Protein AF-A0A0D6XCC1-F1 (afdb_monomer_lite)

Sequence (191 aa):
MYNVILNHAAGLFRVDRSTRPLRVALVQGPEGKPGPSSQPSLHPVLVEDGVAENQVQEQVRVWLKDRGWVLEQEAQGFSRGPDLVLVKGGRRLVVEVKGLPGKRYVRGPKKGQKKPTKPPLQMRHWFSSALVSLLRRRKDYPGALLALAFPYASTYRDLVKDTGWALDRLEVGVFWVHGDGRVEAPKGWEV

Foldseek 3Di:
DDDDDDDDDDDDDDDDDDDDDDDDDDDDDDDDDDDDDDDPDPDLPLPPFFDFQVLLLVLVVVVVVVVVWAWPDADDDPDDDARTWTDDPNAIEGEHTGEFDDQADCDDPRHPPGDPDDRLVVVVVVLVVSVVVQLVCCVVRPRHQTEYEYEPDPSVVVVCVVCVVVCVVSNYWYWYAYRVSDIDTGPPDPD

Structure (mmCIF, N/CA/C/O backbone):
data_AF-A0A0D6XCC1-F1
#
_entry.id   AF-A0A0D6XCC1-F1
#
loop_
_atom_site.group_PDB
_atom_site.id
_atom_site.type_symbol
_atom_site.label_atom_id
_atom_site.label_alt_id
_atom_site.label_comp_id
_atom_site.label_asym_id
_atom_site.label_entity_id
_atom_site.label_seq_id
_atom_site.pdbx_PDB_ins_code
_atom_site.Cartn_x
_atom_site.Cartn_y
_atom_site.Cartn_z
_atom_site.occupancy
_atom_site.B_iso_or_equiv
_atom_site.auth_seq_id
_atom_site.auth_comp_id
_atom_site.auth_asym_id
_atom_site.auth_atom_id
_atom_site.pdbx_PDB_model_num
ATOM 1 N N . MET A 1 1 ? 3.821 -16.230 43.156 1.00 35.97 1 MET A N 1
ATOM 2 C CA . MET A 1 1 ? 3.465 -17.573 42.656 1.00 35.97 1 MET A CA 1
ATOM 3 C C . MET A 1 1 ? 1.961 -17.619 42.469 1.00 35.97 1 MET A C 1
ATOM 5 O O . MET A 1 1 ? 1.252 -17.673 43.459 1.00 35.97 1 MET A O 1
ATOM 9 N N . TYR A 1 2 ? 1.487 -17.533 41.229 1.00 27.11 2 TYR A N 1
ATOM 10 C CA . TYR A 1 2 ? 0.095 -17.807 40.871 1.00 27.11 2 TYR A CA 1
ATOM 11 C C . TYR A 1 2 ? 0.128 -18.731 39.654 1.00 27.11 2 TYR A C 1
ATOM 13 O O . TYR A 1 2 ? 0.638 -18.352 38.604 1.00 27.11 2 TYR A O 1
ATOM 21 N N . ASN A 1 3 ? -0.344 -19.961 39.849 1.00 26.67 3 ASN A N 1
ATOM 22 C CA . ASN A 1 3 ? -0.622 -20.923 38.790 1.00 26.67 3 ASN A CA 1
ATOM 23 C C . ASN A 1 3 ? -2.039 -20.658 38.277 1.00 26.67 3 ASN A C 1
ATOM 25 O O . ASN A 1 3 ? -2.976 -20.665 39.072 1.00 26.67 3 ASN A O 1
ATOM 29 N N . VAL A 1 4 ? -2.201 -20.504 36.964 1.00 29.77 4 VAL A N 1
ATOM 30 C CA . VAL A 1 4 ? -3.470 -20.780 36.282 1.00 29.77 4 VAL A CA 1
ATOM 31 C C . VAL A 1 4 ? -3.165 -21.680 35.092 1.00 29.77 4 VAL A C 1
ATOM 33 O O . VAL A 1 4 ? -2.249 -21.437 34.310 1.00 29.77 4 VAL A O 1
ATOM 36 N N . ILE A 1 5 ? -3.919 -22.768 35.047 1.00 30.52 5 ILE A N 1
ATOM 37 C CA . ILE A 1 5 ? -3.811 -23.937 34.188 1.00 30.52 5 ILE A CA 1
ATOM 38 C C . ILE A 1 5 ? -4.998 -23.912 33.198 1.00 30.52 5 ILE A C 1
ATOM 40 O O . ILE A 1 5 ? -6.096 -23.534 33.600 1.00 30.52 5 ILE A O 1
ATOM 44 N N . LEU A 1 6 ? -4.764 -24.427 31.974 1.00 27.58 6 LEU A N 1
ATOM 45 C CA . LEU A 1 6 ? -5.723 -24.866 30.926 1.00 27.58 6 LEU A CA 1
ATOM 46 C C . LEU A 1 6 ? -6.458 -23.744 30.146 1.00 27.58 6 LEU A C 1
ATOM 48 O O . LEU A 1 6 ? -6.794 -22.709 30.694 1.00 27.58 6 LEU A O 1
ATOM 52 N N . ASN A 1 7 ? -6.733 -23.838 28.839 1.00 27.86 7 ASN A N 1
ATOM 53 C CA . ASN A 1 7 ? -7.068 -25.000 28.013 1.00 27.86 7 ASN A CA 1
ATOM 54 C C . ASN A 1 7 ? -6.677 -24.779 26.536 1.00 27.86 7 ASN A C 1
ATOM 56 O O . ASN A 1 7 ? -6.981 -23.740 25.951 1.00 27.86 7 ASN A O 1
ATOM 60 N N . HIS A 1 8 ? -6.090 -25.804 25.914 1.00 31.83 8 HIS A N 1
ATOM 61 C CA . HIS A 1 8 ? -6.046 -25.964 24.460 1.00 31.83 8 HIS A CA 1
ATOM 62 C C . HIS A 1 8 ? -7.393 -26.525 23.984 1.00 31.83 8 HIS A C 1
ATOM 64 O O . HIS A 1 8 ? -7.795 -27.598 24.426 1.00 31.83 8 HIS A O 1
ATOM 70 N N . ALA A 1 9 ? -8.054 -25.852 23.042 1.00 33.03 9 ALA A N 1
ATOM 71 C CA . ALA A 1 9 ? -9.171 -26.418 22.291 1.00 33.03 9 ALA A CA 1
ATOM 72 C C . ALA A 1 9 ? -8.849 -26.361 20.794 1.00 33.03 9 ALA A C 1
ATOM 74 O O . ALA A 1 9 ? -8.792 -25.296 20.181 1.00 33.03 9 ALA A O 1
ATOM 75 N N . ALA A 1 10 ? -8.594 -27.539 20.227 1.00 34.34 10 ALA A N 1
ATOM 76 C CA . ALA A 1 10 ? -8.459 -27.768 18.800 1.00 34.34 10 ALA A CA 1
ATOM 77 C C . ALA A 1 10 ? -9.848 -27.722 18.141 1.00 34.34 10 ALA A C 1
ATOM 79 O O . ALA A 1 10 ? -10.698 -28.566 18.415 1.00 34.34 10 ALA A O 1
ATOM 80 N N . GLY A 1 11 ? -10.075 -26.738 17.269 1.00 29.98 11 GLY A N 1
ATOM 81 C CA . GLY A 1 11 ? -11.266 -26.644 16.426 1.00 29.98 11 GLY A CA 1
ATOM 82 C C . GLY A 1 11 ? -10.981 -27.155 15.015 1.00 29.98 11 GLY A C 1
ATOM 83 O O . GLY A 1 11 ? -10.385 -26.449 14.205 1.00 29.98 11 GLY A O 1
ATOM 84 N N . LEU A 1 12 ? -11.407 -28.385 14.726 1.00 32.38 12 LEU A N 1
ATOM 85 C CA . LEU A 1 12 ? -11.514 -28.945 13.376 1.00 32.38 12 LEU A CA 1
ATOM 86 C C . LEU A 1 12 ? -12.663 -28.251 12.627 1.00 32.38 12 LEU A C 1
ATOM 88 O O . LEU A 1 12 ? -13.827 -28.488 12.941 1.00 32.38 12 LEU A O 1
ATOM 92 N N . PHE A 1 13 ? -12.363 -27.444 11.608 1.00 30.33 13 PHE A N 1
ATOM 93 C CA . PHE A 1 13 ? -13.382 -26.929 10.687 1.00 30.33 13 PHE A CA 1
ATOM 94 C C . PHE A 1 13 ? -13.430 -27.781 9.411 1.00 30.33 13 PHE A C 1
ATOM 96 O O . PHE A 1 13 ? -12.507 -27.776 8.597 1.00 30.33 13 PHE A O 1
ATOM 103 N N . ARG A 1 14 ? -14.530 -28.529 9.250 1.00 29.41 14 ARG A N 1
ATOM 104 C CA . ARG A 1 14 ? -14.940 -29.173 7.992 1.00 29.41 14 ARG A CA 1
ATOM 105 C C . ARG A 1 14 ? -15.412 -28.099 7.007 1.00 29.41 14 ARG A C 1
ATOM 107 O O . ARG A 1 14 ? -16.231 -27.261 7.364 1.00 29.41 14 ARG A O 1
ATOM 114 N N . VAL A 1 15 ? -14.930 -28.161 5.766 1.00 35.44 15 VAL A N 1
ATOM 115 C CA . VAL A 1 15 ? -15.397 -27.324 4.650 1.00 35.44 15 VAL A CA 1
ATOM 116 C C . VAL A 1 15 ? -16.379 -28.142 3.816 1.00 35.44 15 VAL A C 1
ATOM 118 O O . VAL A 1 15 ? -15.975 -29.110 3.172 1.00 35.44 15 VAL A O 1
ATOM 121 N N . ASP A 1 16 ? -17.650 -27.750 3.827 1.00 31.61 16 ASP A N 1
ATOM 122 C CA . ASP A 1 16 ? -18.649 -28.202 2.858 1.00 31.61 16 ASP A CA 1
ATOM 123 C C . ASP A 1 16 ? -18.432 -27.448 1.532 1.00 31.61 16 ASP A C 1
ATOM 125 O O . ASP A 1 16 ? -18.306 -26.221 1.508 1.00 31.61 16 ASP A O 1
ATOM 129 N N . ARG A 1 17 ? -18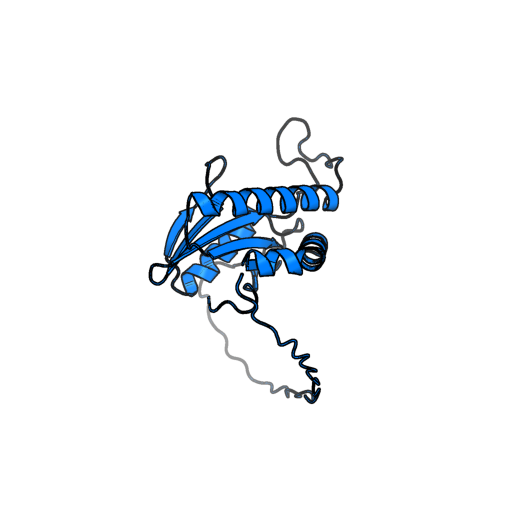.320 -28.189 0.426 1.00 33.75 17 ARG A N 1
ATOM 130 C CA . ARG A 1 17 ? -18.168 -27.656 -0.933 1.00 33.75 17 ARG A CA 1
ATOM 131 C C . ARG A 1 17 ? -19.382 -28.067 -1.752 1.00 33.75 17 ARG A C 1
ATOM 133 O O . ARG A 1 17 ? -19.362 -29.091 -2.429 1.00 33.75 17 ARG A O 1
ATOM 140 N N . SER A 1 18 ? -20.400 -27.218 -1.753 1.00 35.03 18 SER A N 1
ATOM 141 C CA . SER A 1 18 ? -21.530 -27.332 -2.670 1.00 35.03 18 SER A CA 1
ATOM 142 C C . SER A 1 18 ? -21.884 -25.964 -3.244 1.00 35.03 18 SER A C 1
ATOM 144 O O . SER A 1 18 ? -22.641 -25.213 -2.637 1.00 35.03 18 SER A O 1
ATOM 146 N N . THR A 1 19 ? -21.408 -25.669 -4.456 1.00 34.41 19 THR A N 1
ATOM 147 C CA . THR A 1 19 ? -22.082 -24.723 -5.357 1.00 34.41 19 THR A CA 1
ATOM 148 C C . THR A 1 19 ? -21.973 -25.193 -6.809 1.00 34.41 19 THR A C 1
ATOM 150 O O . THR A 1 19 ? -20.895 -25.433 -7.348 1.00 34.41 19 THR A O 1
ATOM 153 N N . ARG A 1 20 ? -23.149 -25.377 -7.417 1.00 34.62 20 ARG A N 1
ATOM 154 C CA . ARG A 1 20 ? -23.391 -25.744 -8.821 1.00 34.62 20 ARG A CA 1
ATOM 155 C C . ARG A 1 20 ? -23.195 -24.516 -9.733 1.00 34.62 20 ARG A C 1
ATOM 157 O O . ARG A 1 20 ? -23.430 -23.401 -9.271 1.00 34.62 20 ARG A O 1
ATOM 164 N N . PRO A 1 21 ? -22.833 -24.680 -11.019 1.00 31.31 21 PRO A N 1
ATOM 165 C CA . PRO A 1 21 ? -22.692 -23.554 -11.943 1.00 31.31 21 PRO A CA 1
ATOM 166 C C . PRO A 1 21 ? -24.052 -23.040 -12.450 1.00 31.31 21 PRO A C 1
ATOM 168 O O . PRO A 1 21 ? -24.910 -23.822 -12.861 1.00 31.31 21 PRO A O 1
ATOM 171 N N . LEU A 1 22 ? -24.223 -21.714 -12.471 1.00 33.84 22 LEU A N 1
ATOM 172 C CA . LEU A 1 22 ? -25.338 -21.023 -13.127 1.00 33.84 22 LEU A CA 1
ATOM 173 C C . LEU A 1 22 ? -25.009 -20.786 -14.612 1.00 33.84 22 LEU A C 1
ATOM 175 O O . LEU A 1 22 ? -23.987 -20.188 -14.942 1.00 33.84 22 LEU A O 1
ATOM 179 N N . ARG A 1 23 ? -25.893 -21.251 -15.505 1.00 30.48 23 ARG A N 1
ATOM 180 C CA . ARG A 1 23 ? -25.933 -20.887 -16.932 1.00 30.48 23 ARG A CA 1
ATOM 181 C C . ARG A 1 23 ? -26.644 -19.541 -17.085 1.00 30.48 23 ARG A C 1
ATOM 183 O O . ARG A 1 23 ? -27.737 -19.382 -16.551 1.00 30.48 23 ARG A O 1
ATOM 190 N N . VAL A 1 24 ? -26.078 -18.624 -17.869 1.00 33.78 24 VAL A N 1
ATOM 191 C CA . VAL A 1 24 ? -26.765 -17.404 -18.324 1.00 33.78 24 VAL A CA 1
ATOM 192 C C . VAL A 1 24 ? -27.094 -17.562 -19.807 1.00 33.78 24 VAL A C 1
ATOM 194 O O . VAL A 1 24 ? -26.220 -17.884 -20.611 1.00 33.78 24 VAL A O 1
ATOM 197 N N . ALA A 1 25 ? -28.374 -17.397 -20.139 1.00 31.55 25 ALA A N 1
ATOM 198 C CA . ALA A 1 25 ? -28.910 -17.471 -21.491 1.00 31.55 25 ALA A CA 1
ATOM 199 C C . ALA A 1 25 ? -28.717 -16.140 -22.237 1.00 31.55 25 ALA A C 1
ATOM 201 O O . ALA A 1 25 ? -28.896 -15.064 -21.670 1.00 31.55 25 ALA A O 1
ATOM 202 N N . LEU A 1 26 ? -28.362 -16.248 -23.516 1.00 30.20 26 LEU A N 1
ATOM 203 C CA . LEU A 1 26 ? -28.234 -15.162 -24.485 1.00 30.20 26 LEU A CA 1
ATOM 204 C C . LEU A 1 26 ? -29.635 -14.770 -24.995 1.00 30.20 26 LEU A C 1
ATOM 206 O O . LEU A 1 26 ? -30.366 -15.638 -25.468 1.00 30.20 26 LEU A O 1
ATOM 210 N N . VAL A 1 27 ? -29.994 -13.485 -24.947 1.00 33.47 27 VAL A N 1
ATOM 211 C CA . VAL A 1 27 ? -31.161 -12.923 -25.655 1.00 33.47 27 VAL A CA 1
ATOM 212 C C . VAL A 1 27 ? -30.670 -11.788 -26.554 1.00 33.47 27 VAL A C 1
ATOM 214 O O . VAL A 1 27 ? -29.903 -10.936 -26.111 1.00 33.47 27 VAL A O 1
ATOM 217 N N . GLN A 1 28 ? -31.086 -11.810 -27.824 1.00 31.47 28 GLN A N 1
ATOM 218 C CA . GLN A 1 28 ? -30.760 -10.819 -28.852 1.00 31.47 28 GLN A CA 1
ATOM 219 C C . GLN A 1 28 ? -31.966 -9.927 -29.202 1.00 31.47 28 GLN A C 1
ATOM 221 O O . GLN A 1 28 ? -33.078 -10.434 -29.338 1.00 31.47 28 GLN A O 1
ATOM 226 N N . GLY A 1 29 ? -31.674 -8.643 -29.470 1.00 28.83 29 GLY A N 1
ATOM 227 C CA . GLY A 1 29 ? -32.396 -7.740 -30.390 1.00 28.83 29 GLY A CA 1
ATOM 228 C C . GLY A 1 29 ? -33.142 -6.546 -29.754 1.00 28.83 29 GLY A C 1
ATOM 229 O O . GLY A 1 29 ? -33.553 -6.659 -28.600 1.00 28.83 29 GLY A O 1
ATOM 230 N N . PRO A 1 30 ? -33.433 -5.445 -30.493 1.00 40.56 30 PRO A N 1
ATOM 231 C CA . PRO A 1 30 ? -32.805 -4.915 -31.712 1.00 40.56 30 PRO A CA 1
ATOM 232 C C . PRO A 1 30 ? -32.361 -3.427 -31.600 1.00 40.56 30 PRO A C 1
ATOM 234 O O . PRO A 1 30 ? -32.454 -2.784 -30.559 1.00 40.56 30 PRO A O 1
ATOM 237 N N . GLU A 1 31 ? -31.824 -2.927 -32.713 1.00 35.16 31 GLU A N 1
ATOM 238 C CA . GLU A 1 31 ? -31.045 -1.702 -32.937 1.00 35.16 31 GLU A CA 1
ATOM 239 C C . GLU A 1 31 ? -31.773 -0.358 -32.719 1.00 35.16 31 GLU A C 1
ATOM 241 O O . GLU A 1 31 ? -32.899 -0.153 -33.169 1.00 35.16 31 GLU A O 1
ATOM 246 N N . GLY A 1 32 ? -31.052 0.617 -32.148 1.00 31.06 32 GLY A N 1
ATOM 247 C CA . GLY A 1 32 ? -31.405 2.041 -32.145 1.00 31.06 32 GLY A CA 1
ATOM 248 C C . GLY A 1 32 ? -30.143 2.914 -32.096 1.00 31.06 32 GLY A C 1
ATOM 249 O O . GLY A 1 32 ? -29.343 2.801 -31.171 1.00 31.06 32 GLY A O 1
ATOM 250 N N . LYS A 1 33 ? -29.933 3.755 -33.117 1.00 37.28 33 LYS A N 1
ATOM 251 C CA . LYS A 1 33 ? -28.760 4.644 -33.275 1.00 37.28 33 LYS A CA 1
ATOM 252 C C . LYS A 1 33 ? -28.731 5.772 -32.225 1.00 37.28 33 LYS A C 1
ATOM 254 O O . LYS A 1 33 ? -29.749 6.447 -32.081 1.00 37.28 33 LYS A O 1
ATOM 259 N N . PRO A 1 34 ? -27.568 6.112 -31.634 1.00 36.44 34 PRO A N 1
ATOM 260 C CA . PRO A 1 34 ? -27.349 7.414 -31.004 1.00 36.44 34 PRO A CA 1
ATOM 261 C C . PRO A 1 34 ? -26.387 8.314 -31.809 1.00 36.44 34 PRO A C 1
ATOM 263 O O . PRO A 1 34 ? -25.425 7.846 -32.416 1.00 36.44 34 PRO A O 1
ATOM 266 N N . GLY A 1 35 ? -26.672 9.623 -31.814 1.00 33.19 35 GLY A N 1
ATOM 267 C CA . GLY A 1 35 ? -25.818 10.689 -32.360 1.00 33.19 35 GLY A CA 1
ATOM 268 C C . GLY A 1 35 ? -24.596 11.007 -31.477 1.00 33.19 35 GLY A C 1
ATOM 269 O O . GLY A 1 35 ? -24.448 10.426 -30.401 1.00 33.19 35 GLY A O 1
ATOM 270 N N . PRO A 1 36 ? -23.695 11.910 -31.912 1.00 35.75 36 PRO A N 1
ATOM 271 C CA . PRO A 1 36 ? -22.364 12.033 -31.329 1.00 35.75 36 PRO A CA 1
ATOM 272 C C . PRO A 1 36 ? -22.403 12.818 -30.012 1.00 35.75 36 PRO A C 1
ATOM 274 O O . PRO A 1 36 ? -22.359 14.045 -29.996 1.00 35.75 36 PRO A O 1
ATOM 277 N N . SER A 1 37 ? -22.458 12.106 -28.887 1.00 35.97 37 SER A N 1
ATOM 278 C CA . SER A 1 37 ? -22.093 12.654 -27.582 1.00 35.97 37 SER A CA 1
ATOM 279 C C . SER A 1 37 ? -20.587 12.491 -27.382 1.00 35.97 37 SER A C 1
ATOM 281 O O . SER A 1 37 ? -20.091 11.374 -27.226 1.00 35.97 37 SER A O 1
ATOM 283 N N . SER A 1 38 ? -19.865 13.608 -27.394 1.00 40.72 38 SER A N 1
ATOM 284 C CA . SER A 1 38 ? -18.435 13.702 -27.101 1.00 40.72 38 SER A CA 1
ATOM 285 C C . SER A 1 38 ? -18.141 13.248 -25.667 1.00 40.72 38 SER A C 1
ATOM 287 O O . SER A 1 38 ? -18.188 14.041 -24.730 1.00 40.72 38 SER A O 1
ATOM 289 N N . GLN A 1 39 ? -17.843 11.963 -25.488 1.00 34.03 39 GLN A N 1
ATOM 290 C CA . GLN A 1 39 ? -17.214 11.443 -24.278 1.00 34.03 39 GLN A CA 1
ATOM 291 C C . GLN A 1 39 ? -15.695 11.414 -24.493 1.00 34.03 39 GLN A C 1
ATOM 293 O O . GLN A 1 39 ? -15.250 10.978 -25.559 1.00 34.03 39 GLN A O 1
ATOM 298 N N . PRO A 1 40 ? -14.873 11.855 -23.524 1.00 34.97 40 PRO A N 1
ATOM 299 C CA . PRO A 1 40 ? -13.438 11.645 -23.606 1.00 34.97 40 PRO A CA 1
ATOM 300 C C . PRO A 1 40 ? -13.181 10.138 -23.560 1.00 34.97 40 PRO A C 1
ATOM 302 O O . PRO A 1 40 ? -13.514 9.455 -22.592 1.00 34.97 40 PRO A O 1
ATOM 305 N N . SER A 1 41 ? -12.620 9.613 -24.643 1.00 30.39 41 SER A N 1
ATOM 306 C CA . SER A 1 41 ? -12.219 8.220 -24.778 1.00 30.39 41 SER A CA 1
ATOM 307 C C . SER A 1 41 ? -11.182 7.873 -23.707 1.00 30.39 41 SER A C 1
ATOM 309 O O . SER A 1 41 ? -9.995 8.169 -23.857 1.00 30.39 41 SER A O 1
ATOM 311 N N . LEU A 1 42 ? -11.622 7.220 -22.631 1.00 36.84 42 LEU A N 1
ATOM 312 C CA . LEU A 1 42 ? -10.750 6.473 -21.730 1.00 36.84 42 LEU A CA 1
ATOM 313 C C . LEU A 1 42 ? -10.306 5.206 -22.465 1.00 36.84 42 LEU A C 1
ATOM 315 O O . LEU A 1 42 ? -10.808 4.112 -22.226 1.00 36.84 42 LEU A O 1
ATOM 319 N N . HIS A 1 43 ? -9.378 5.358 -23.407 1.00 32.97 43 HIS A N 1
ATOM 320 C CA . HIS A 1 43 ? -8.600 4.217 -23.856 1.00 32.97 43 HIS A CA 1
ATOM 321 C C . HIS A 1 43 ? -7.767 3.746 -22.657 1.00 32.97 43 HIS A C 1
ATOM 323 O O . HIS A 1 43 ? -6.985 4.542 -22.127 1.00 32.97 43 HIS A O 1
ATOM 329 N N . PRO A 1 44 ? -7.869 2.475 -22.228 1.00 36.75 44 PRO A N 1
ATOM 330 C CA . PRO A 1 44 ? -6.794 1.895 -21.458 1.00 36.75 44 PRO A CA 1
ATOM 331 C C . PRO A 1 44 ? -5.622 1.823 -22.427 1.00 36.75 44 PRO A C 1
ATOM 333 O O . PRO A 1 44 ? -5.569 0.962 -23.306 1.00 36.75 44 PRO A O 1
ATOM 336 N N . VAL A 1 45 ? -4.695 2.772 -22.308 1.00 35.09 45 VAL A N 1
ATOM 337 C CA . VAL A 1 45 ? -3.340 2.553 -22.793 1.00 35.09 45 VAL A CA 1
ATOM 338 C C . VAL A 1 45 ? -2.890 1.310 -22.043 1.00 35.09 45 VAL A C 1
ATOM 340 O O . VAL A 1 45 ? -2.634 1.367 -20.842 1.00 35.09 45 VAL A O 1
ATOM 343 N N . LEU A 1 46 ? -2.909 0.166 -22.727 1.00 32.81 46 LEU A N 1
ATOM 344 C CA . LEU A 1 46 ? -2.268 -1.049 -22.260 1.00 32.81 46 LEU A CA 1
ATOM 345 C C . LEU A 1 46 ? -0.799 -0.679 -22.102 1.00 32.81 46 LEU A C 1
ATOM 347 O O . LEU A 1 46 ? -0.042 -0.650 -23.070 1.00 32.81 46 LEU A O 1
ATOM 351 N N . VAL A 1 47 ? -0.417 -0.276 -20.891 1.00 40.47 47 VAL A N 1
ATOM 352 C CA . VAL A 1 47 ? 0.971 0.024 -20.590 1.00 40.47 47 VAL A CA 1
ATOM 353 C C . VAL A 1 47 ? 1.668 -1.330 -20.617 1.00 40.47 47 VAL A C 1
ATOM 355 O O . VAL A 1 47 ? 1.560 -2.125 -19.686 1.00 40.47 47 VAL A O 1
ATOM 358 N N . GLU A 1 48 ? 2.345 -1.620 -21.727 1.00 42.12 48 GLU A N 1
ATOM 359 C CA . GLU A 1 48 ? 3.139 -2.842 -21.930 1.00 42.12 48 GLU A CA 1
ATOM 360 C C . GLU A 1 48 ? 4.283 -3.000 -20.903 1.00 42.12 48 GLU A C 1
ATOM 362 O O . GLU A 1 48 ? 4.946 -4.039 -20.830 1.00 42.12 48 GLU A O 1
ATOM 367 N N . ASP A 1 49 ? 4.476 -2.008 -20.036 1.00 52.47 49 ASP A N 1
ATOM 368 C CA . ASP A 1 49 ? 5.276 -2.082 -18.827 1.00 52.47 49 ASP A CA 1
ATOM 369 C C . ASP A 1 49 ? 4.346 -1.957 -17.612 1.00 52.47 49 ASP A C 1
ATOM 371 O O . ASP A 1 49 ? 3.700 -0.934 -17.420 1.00 52.47 49 ASP A O 1
ATOM 375 N N . GLY A 1 50 ? 4.237 -3.031 -16.824 1.00 68.94 50 GLY A N 1
ATOM 376 C CA . GLY A 1 50 ? 3.188 -3.184 -15.812 1.00 68.94 50 GLY A CA 1
ATOM 377 C C . GLY A 1 50 ? 3.082 -2.076 -14.749 1.00 68.94 50 GLY A C 1
ATOM 378 O O . GLY A 1 50 ? 3.934 -1.208 -14.627 1.00 68.94 50 GLY A O 1
ATOM 379 N N . VAL A 1 51 ? 2.017 -2.151 -13.947 1.00 86.94 51 VAL A N 1
ATOM 380 C CA . VAL A 1 51 ? 1.521 -1.092 -13.045 1.00 86.94 51 VAL A CA 1
ATOM 381 C C . VAL A 1 51 ? 2.632 -0.375 -12.248 1.00 86.94 51 VAL A C 1
ATOM 383 O O . VAL A 1 51 ? 3.308 -0.965 -11.394 1.00 86.94 51 VAL A O 1
ATOM 386 N N . ALA A 1 52 ? 2.810 0.917 -12.540 1.00 91.38 52 ALA A N 1
ATOM 387 C CA . ALA A 1 52 ? 3.792 1.800 -11.909 1.00 91.38 52 ALA A CA 1
ATOM 388 C C . ALA A 1 52 ? 3.349 2.267 -10.509 1.00 91.38 52 ALA A C 1
ATOM 390 O O . ALA A 1 52 ? 2.173 2.207 -10.168 1.00 91.38 52 ALA A O 1
ATOM 391 N N . GLU A 1 53 ? 4.291 2.753 -9.693 1.00 93.25 53 GLU A N 1
ATOM 392 C CA . GLU A 1 53 ? 4.036 3.132 -8.289 1.00 93.25 53 GLU A CA 1
ATOM 393 C C . GLU A 1 53 ? 2.959 4.218 -8.156 1.00 93.25 53 GLU A C 1
ATOM 395 O O . GLU A 1 53 ? 2.009 4.048 -7.399 1.00 93.25 53 GLU A O 1
ATOM 400 N N . ASN A 1 54 ? 3.043 5.274 -8.968 1.00 93.12 54 ASN A N 1
ATOM 401 C CA . ASN A 1 54 ? 2.047 6.345 -9.003 1.00 93.12 54 ASN A CA 1
ATOM 402 C C . ASN A 1 54 ? 0.652 5.841 -9.404 1.00 93.12 54 ASN A C 1
ATOM 404 O O . ASN A 1 54 ? -0.347 6.333 -8.893 1.00 93.12 54 ASN A O 1
ATOM 408 N N . GLN A 1 55 ? 0.574 4.844 -10.291 1.00 94.38 55 GLN A N 1
ATOM 409 C CA . GLN A 1 55 ? -0.695 4.226 -10.668 1.00 94.38 55 GLN A CA 1
ATOM 410 C C . GLN A 1 55 ? -1.264 3.388 -9.516 1.00 94.38 55 GLN A C 1
ATOM 412 O O . GLN A 1 55 ? -2.458 3.468 -9.255 1.00 94.38 55 GLN A O 1
ATOM 417 N N . VAL A 1 56 ? -0.436 2.621 -8.795 1.00 96.62 56 VAL A N 1
ATOM 418 C CA . VAL A 1 56 ? -0.888 1.890 -7.596 1.00 96.62 56 VAL A CA 1
ATOM 419 C C . VAL A 1 56 ? -1.416 2.867 -6.541 1.00 96.62 56 VAL A C 1
ATOM 421 O O . VAL A 1 56 ? -2.509 2.660 -6.017 1.00 96.62 56 VAL A O 1
ATOM 424 N N . GLN A 1 57 ? -0.671 3.942 -6.267 1.00 97.25 57 GLN A N 1
ATOM 425 C CA . GLN A 1 57 ? -1.047 4.969 -5.294 1.00 97.25 57 GLN A CA 1
ATOM 426 C C . GLN A 1 57 ? -2.387 5.608 -5.656 1.00 97.25 57 GLN A C 1
ATOM 428 O O . GLN A 1 57 ? -3.290 5.657 -4.822 1.00 97.25 57 GLN A O 1
ATOM 433 N N . GLU A 1 58 ? -2.536 6.036 -6.911 1.00 96.62 58 GLU A N 1
ATOM 434 C CA . GLU A 1 58 ? -3.754 6.677 -7.396 1.00 96.62 58 GLU A CA 1
ATOM 435 C C . GLU A 1 58 ? -4.972 5.758 -7.279 1.00 96.62 58 GLU A C 1
ATOM 437 O O . GLU A 1 58 ? -6.008 6.173 -6.761 1.00 96.62 58 GLU A O 1
ATOM 442 N N . GLN A 1 59 ? -4.847 4.495 -7.696 1.00 98.00 59 GLN A N 1
ATOM 443 C CA . GLN A 1 59 ? -5.970 3.558 -7.655 1.00 98.00 59 GLN A CA 1
ATOM 444 C C . GLN A 1 59 ? -6.411 3.255 -6.222 1.00 98.00 59 GLN A C 1
ATOM 446 O O . GLN A 1 59 ? -7.606 3.247 -5.931 1.00 98.00 59 GLN A O 1
ATOM 451 N N . VAL A 1 60 ? -5.464 3.070 -5.296 1.00 98.12 60 VAL A N 1
ATOM 452 C CA . VAL A 1 60 ? -5.789 2.880 -3.875 1.00 98.12 60 VAL A CA 1
ATOM 453 C C . VAL A 1 60 ? -6.440 4.133 -3.291 1.00 98.12 60 VAL A C 1
ATOM 455 O O . VAL A 1 60 ? -7.446 4.030 -2.590 1.00 98.12 60 VAL A O 1
ATOM 458 N N . ARG A 1 61 ? -5.919 5.321 -3.615 1.00 98.00 61 ARG A N 1
ATOM 459 C CA . ARG A 1 61 ? -6.465 6.605 -3.159 1.00 98.00 61 ARG A CA 1
ATOM 460 C C . ARG A 1 61 ? -7.913 6.793 -3.612 1.00 98.00 61 ARG A C 1
ATOM 462 O O . ARG A 1 61 ? -8.765 7.088 -2.777 1.00 98.00 61 ARG A O 1
ATOM 469 N N . VAL A 1 62 ? -8.201 6.612 -4.902 1.00 97.75 62 VAL A N 1
ATOM 470 C CA . VAL A 1 62 ? -9.561 6.728 -5.459 1.00 97.75 62 VAL A CA 1
ATOM 471 C C . VAL A 1 62 ? -10.492 5.709 -4.813 1.00 97.75 62 VAL A C 1
ATOM 473 O O . VAL A 1 62 ? -11.524 6.083 -4.262 1.00 97.75 62 VAL A O 1
ATOM 476 N N . TRP A 1 63 ? -10.082 4.440 -4.773 1.00 97.62 63 TRP A N 1
ATOM 477 C CA . TRP A 1 63 ? -10.901 3.363 -4.223 1.00 97.62 63 TRP A CA 1
ATOM 478 C C . TRP A 1 63 ? -11.278 3.580 -2.750 1.00 97.62 63 TRP A C 1
ATOM 480 O O . TRP A 1 63 ? -12.402 3.263 -2.347 1.00 97.62 63 TRP A O 1
ATOM 490 N N . LEU A 1 64 ? -10.355 4.125 -1.947 1.00 97.62 64 LEU A N 1
ATOM 491 C CA . LEU A 1 64 ? -10.598 4.475 -0.546 1.00 97.62 64 LEU A CA 1
ATOM 492 C C . LEU A 1 64 ? -11.511 5.698 -0.413 1.00 97.62 64 LEU A C 1
ATOM 494 O O . LEU A 1 64 ? -12.427 5.690 0.413 1.00 97.62 64 LEU A O 1
ATOM 498 N N . LYS A 1 65 ? -11.302 6.737 -1.230 1.00 97.69 65 LYS A N 1
ATOM 499 C CA . LYS A 1 65 ? -12.163 7.929 -1.231 1.00 97.69 65 LYS A CA 1
ATOM 500 C C . LYS A 1 65 ? -13.614 7.588 -1.552 1.00 97.69 65 LYS A C 1
ATOM 502 O O . LYS A 1 65 ? -14.508 8.059 -0.852 1.00 97.69 65 LYS A O 1
ATOM 507 N N . ASP A 1 66 ? -13.840 6.703 -2.518 1.00 97.00 66 ASP A N 1
ATOM 508 C CA . ASP A 1 66 ? -15.179 6.216 -2.875 1.00 97.00 66 ASP A CA 1
ATOM 509 C C . ASP A 1 66 ? -15.867 5.461 -1.722 1.00 97.00 66 ASP A C 1
ATOM 511 O O . ASP A 1 66 ? -17.081 5.274 -1.723 1.00 97.00 66 ASP A O 1
ATOM 515 N N . ARG A 1 67 ? -15.101 5.052 -0.703 1.00 96.19 67 ARG A N 1
ATOM 516 C CA . ARG A 1 67 ? -15.574 4.392 0.526 1.00 96.19 67 ARG A CA 1
ATOM 517 C C . ARG A 1 67 ? -15.600 5.320 1.737 1.00 96.19 67 ARG A C 1
ATOM 519 O O . ARG A 1 67 ? -15.686 4.858 2.875 1.00 96.19 67 ARG A O 1
ATOM 526 N N . GLY A 1 68 ? -15.540 6.629 1.509 1.00 96.62 68 GLY A N 1
ATOM 527 C CA . GLY A 1 68 ? -15.675 7.645 2.550 1.00 96.62 68 GLY A CA 1
ATOM 528 C C . GLY A 1 68 ? -14.408 7.889 3.368 1.00 96.62 68 GLY A C 1
ATOM 529 O O . GLY A 1 68 ? -14.484 8.519 4.421 1.00 96.62 68 GLY A O 1
ATOM 530 N N . TRP A 1 69 ? -13.249 7.408 2.913 1.00 97.69 69 TRP A N 1
ATOM 531 C CA . TRP A 1 69 ? -11.971 7.831 3.479 1.00 97.69 69 TRP A CA 1
ATOM 532 C C . TRP A 1 69 ? -11.604 9.227 2.975 1.00 97.69 69 TRP A C 1
ATOM 534 O O . TRP A 1 69 ? -11.707 9.530 1.787 1.00 97.69 69 TRP A O 1
ATOM 544 N N . VAL A 1 70 ? -11.130 10.078 3.878 1.00 97.88 70 VAL A N 1
ATOM 545 C CA . VAL A 1 70 ? -10.678 11.434 3.560 1.00 97.88 70 VAL A CA 1
ATOM 546 C C . VAL A 1 70 ? -9.155 11.455 3.540 1.00 97.88 70 VAL A C 1
ATOM 548 O O . VAL A 1 70 ? -8.517 10.942 4.454 1.00 97.88 70 VAL A O 1
ATOM 551 N N . LEU A 1 71 ? -8.567 12.032 2.493 1.00 97.31 71 LEU A N 1
ATOM 552 C CA . LEU A 1 71 ? -7.116 12.164 2.368 1.00 97.31 71 LEU A CA 1
ATOM 553 C C . LEU A 1 71 ? -6.592 13.222 3.350 1.00 97.31 71 LEU A C 1
ATOM 555 O O . LEU A 1 71 ? -7.037 14.366 3.307 1.00 97.31 71 LEU A O 1
ATOM 559 N N . GLU A 1 72 ? -5.643 12.841 4.203 1.00 95.69 72 GLU A N 1
ATOM 560 C CA . GLU A 1 72 ? -4.945 13.739 5.136 1.00 95.69 72 GLU A CA 1
ATOM 561 C C . GLU A 1 72 ? -3.540 14.081 4.618 1.00 95.69 72 GLU A C 1
ATOM 563 O O . GLU A 1 72 ? -3.120 15.235 4.677 1.00 95.69 72 GLU A O 1
ATOM 568 N N . GLN A 1 73 ? -2.823 13.094 4.070 1.00 93.94 73 GLN A N 1
ATOM 569 C CA . GLN A 1 73 ? -1.477 13.268 3.524 1.00 93.94 73 GLN A CA 1
ATOM 570 C C . GLN A 1 73 ? -1.273 12.412 2.274 1.00 93.94 73 GLN A C 1
ATOM 572 O O . GLN A 1 73 ? -1.716 11.266 2.214 1.00 93.94 73 GLN A O 1
ATOM 577 N N . GLU A 1 74 ? -0.541 12.959 1.308 1.00 93.88 74 GLU A N 1
ATOM 578 C CA . GLU A 1 74 ? -0.073 12.251 0.122 1.00 93.88 74 GLU A CA 1
ATOM 579 C C . GLU A 1 74 ? 1.382 12.632 -0.159 1.00 93.88 74 GLU A C 1
ATOM 581 O O . GLU A 1 74 ? 1.726 13.817 -0.202 1.00 93.88 74 GLU A O 1
ATOM 586 N N . ALA A 1 75 ? 2.240 11.630 -0.340 1.00 89.50 75 ALA A N 1
ATOM 587 C CA . ALA A 1 75 ? 3.603 11.849 -0.791 1.00 89.50 75 ALA A CA 1
ATOM 588 C C . ALA A 1 75 ? 3.636 12.010 -2.317 1.00 89.50 75 ALA A C 1
ATOM 590 O O . ALA A 1 75 ? 3.001 11.261 -3.062 1.00 89.50 75 ALA A O 1
ATOM 591 N N . GLN A 1 76 ? 4.426 12.973 -2.791 1.00 79.25 76 GLN A N 1
ATOM 592 C CA . GLN A 1 76 ? 4.729 13.161 -4.204 1.00 79.25 76 GLN A CA 1
ATOM 593 C C . GLN A 1 76 ? 6.237 13.334 -4.409 1.00 79.25 76 GLN A C 1
ATOM 595 O O . GLN A 1 76 ? 6.909 14.131 -3.748 1.00 79.25 76 GLN A O 1
ATOM 600 N N . GLY A 1 77 ? 6.787 12.599 -5.376 1.00 72.25 77 GLY A N 1
ATOM 601 C CA . GLY A 1 77 ? 8.186 12.728 -5.779 1.00 72.25 77 GLY A CA 1
ATOM 602 C C . GLY A 1 77 ? 9.169 12.347 -4.668 1.00 72.25 77 GLY A C 1
ATOM 603 O O . GLY A 1 77 ? 9.316 11.176 -4.344 1.00 72.25 77 GLY A O 1
ATOM 604 N N . PHE A 1 78 ? 9.895 13.333 -4.131 1.00 66.69 78 PHE A N 1
ATOM 605 C CA . PHE A 1 78 ? 10.936 13.132 -3.108 1.00 66.69 78 PHE A CA 1
ATOM 606 C C . PHE A 1 78 ? 10.484 13.507 -1.688 1.00 66.69 78 PHE A C 1
ATOM 608 O O . PHE A 1 78 ? 11.317 13.620 -0.784 1.00 66.69 78 PHE A O 1
ATOM 615 N N . SER A 1 79 ? 9.186 13.748 -1.482 1.00 71.75 79 SER A N 1
ATOM 616 C CA . SER A 1 79 ? 8.644 14.060 -0.161 1.00 71.75 79 SER A CA 1
ATOM 617 C C . SER A 1 79 ? 8.906 12.926 0.831 1.00 71.75 79 SER A C 1
ATOM 619 O O . SER A 1 79 ? 8.803 11.748 0.497 1.00 71.75 79 SER A O 1
ATOM 621 N N . ARG A 1 80 ? 9.219 13.289 2.078 1.00 74.00 80 ARG A N 1
ATOM 622 C CA . ARG A 1 80 ? 9.374 12.331 3.177 1.00 74.00 80 ARG A CA 1
ATOM 623 C C . ARG A 1 80 ? 8.023 12.094 3.845 1.00 74.00 80 ARG A C 1
ATOM 625 O O . ARG A 1 80 ? 7.328 13.053 4.156 1.00 74.00 80 ARG A O 1
ATOM 632 N N . GLY A 1 81 ? 7.706 10.841 4.142 1.00 82.81 81 GLY A N 1
ATOM 633 C CA . GLY A 1 81 ? 6.467 10.466 4.825 1.00 82.81 81 GLY A CA 1
ATOM 634 C C . GLY A 1 81 ? 5.948 9.129 4.308 1.00 82.81 81 GLY A C 1
ATOM 635 O O . GLY A 1 81 ? 6.618 8.531 3.467 1.00 82.81 81 GLY A O 1
ATOM 636 N N . PRO A 1 82 ? 4.829 8.629 4.847 1.00 89.62 82 PRO A N 1
ATOM 637 C CA . PRO A 1 82 ? 4.070 7.566 4.200 1.00 89.62 82 PRO A CA 1
ATOM 638 C C . PRO A 1 82 ? 3.533 8.030 2.845 1.00 89.62 82 PRO A C 1
ATOM 640 O O . PRO A 1 82 ? 3.291 9.225 2.666 1.00 89.62 82 PRO A O 1
ATOM 643 N N . ASP A 1 83 ? 3.297 7.093 1.928 1.00 95.75 83 ASP A N 1
ATOM 644 C CA . ASP A 1 83 ? 2.789 7.427 0.594 1.00 95.75 83 ASP A CA 1
ATOM 645 C C . ASP A 1 83 ? 1.363 7.984 0.657 1.00 95.75 83 ASP A C 1
ATOM 647 O O . ASP A 1 83 ? 1.057 8.983 0.006 1.00 95.75 83 ASP A O 1
ATOM 651 N N . LEU A 1 84 ? 0.512 7.395 1.505 1.00 97.31 84 LEU A N 1
ATOM 652 C CA . LEU A 1 84 ? -0.817 7.920 1.810 1.00 97.31 84 LEU A CA 1
ATOM 653 C C . LEU A 1 84 ? -1.112 7.860 3.310 1.00 97.31 84 LEU A C 1
ATOM 655 O O . LEU A 1 84 ? -0.811 6.870 3.983 1.00 97.31 84 LEU A O 1
ATOM 659 N N . VAL A 1 85 ? -1.796 8.888 3.807 1.00 97.62 85 VAL A N 1
ATOM 660 C CA . VAL A 1 85 ? -2.507 8.859 5.087 1.00 97.62 85 VAL A CA 1
ATOM 661 C C . VAL A 1 85 ? -3.941 9.299 4.844 1.00 97.62 85 VAL A C 1
ATOM 663 O O . VAL A 1 85 ? -4.186 10.383 4.312 1.00 97.62 85 VAL A O 1
ATOM 666 N N . LEU A 1 86 ? -4.894 8.450 5.220 1.00 97.88 86 LEU A N 1
ATOM 667 C CA . LEU A 1 86 ? -6.320 8.734 5.114 1.00 97.88 86 LEU A CA 1
ATOM 668 C C . LEU A 1 86 ? -7.011 8.553 6.464 1.00 97.88 86 LEU A C 1
ATOM 670 O O . LEU A 1 86 ? -6.536 7.804 7.314 1.00 97.88 86 LEU A O 1
ATOM 674 N N . VAL A 1 87 ? -8.160 9.198 6.647 1.00 97.62 87 VAL A N 1
ATOM 675 C CA . VAL A 1 87 ? -8.958 9.136 7.875 1.00 97.62 87 VAL A CA 1
ATOM 676 C C . VAL A 1 87 ? -10.421 8.802 7.583 1.00 97.62 87 VAL A C 1
ATOM 678 O O . VAL A 1 87 ? -11.013 9.324 6.639 1.00 97.62 87 VAL A O 1
ATOM 681 N N . LYS A 1 88 ? -11.016 7.937 8.409 1.00 96.06 88 LYS A N 1
ATOM 682 C CA . LYS A 1 88 ? -12.450 7.614 8.406 1.00 96.06 88 LYS A CA 1
ATOM 683 C C . LYS A 1 88 ? -12.900 7.322 9.834 1.00 96.06 88 LYS A C 1
ATOM 685 O O . LYS A 1 88 ? -12.283 6.515 10.524 1.00 96.06 88 LYS A O 1
ATOM 690 N N . GLY A 1 89 ? -13.947 8.006 10.302 1.00 93.12 89 GLY A N 1
ATOM 691 C CA . GLY A 1 89 ? -14.493 7.798 11.652 1.00 93.12 89 GLY A CA 1
ATOM 692 C C . GLY A 1 89 ? -13.461 7.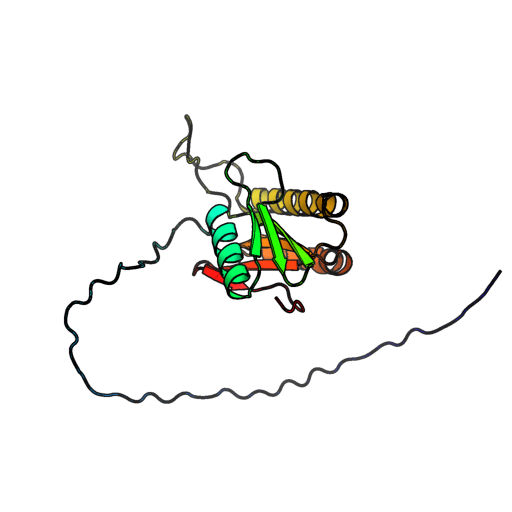957 12.780 1.00 93.12 89 GLY A C 1
ATOM 693 O O . GLY A 1 89 ? -13.455 7.168 13.717 1.00 93.12 89 GLY A O 1
ATOM 694 N N . GLY A 1 90 ? -12.532 8.913 12.659 1.00 92.00 90 GLY A N 1
ATOM 695 C CA . GLY A 1 90 ? -11.461 9.139 13.641 1.00 92.00 90 GLY A CA 1
ATOM 696 C C . GLY A 1 90 ? -10.301 8.134 13.592 1.00 92.00 90 GLY A C 1
ATOM 697 O O . GLY A 1 90 ? -9.317 8.308 14.307 1.00 92.00 90 GLY A O 1
ATOM 698 N N . ARG A 1 91 ? -10.367 7.111 12.730 1.00 94.12 91 ARG A N 1
ATOM 699 C CA . ARG A 1 91 ? -9.293 6.133 12.529 1.00 94.12 91 ARG A CA 1
ATOM 700 C C . ARG A 1 91 ? -8.450 6.511 11.318 1.00 94.12 91 ARG A C 1
ATOM 702 O O . ARG A 1 91 ? -8.992 6.786 10.248 1.00 94.12 91 ARG A O 1
ATOM 709 N N . ARG A 1 92 ? -7.126 6.499 11.480 1.00 97.19 92 ARG A N 1
ATOM 710 C CA . ARG A 1 92 ? -6.173 6.702 10.380 1.00 97.19 92 ARG A CA 1
ATOM 711 C C . ARG A 1 92 ? -5.801 5.383 9.708 1.00 97.19 92 ARG A C 1
ATOM 713 O O . ARG A 1 92 ? -5.695 4.355 10.376 1.00 97.19 92 ARG A O 1
ATOM 720 N N . LEU A 1 93 ? -5.549 5.448 8.408 1.00 97.75 93 LEU A N 1
ATOM 721 C CA . LEU A 1 93 ? -4.951 4.411 7.577 1.00 97.75 93 LEU A CA 1
ATOM 722 C C . LEU A 1 93 ? -3.679 4.975 6.950 1.00 97.75 93 LEU A C 1
ATOM 724 O O . LEU A 1 93 ? -3.731 5.974 6.238 1.00 97.75 93 LEU A O 1
ATOM 728 N N . VAL A 1 94 ? -2.553 4.322 7.215 1.00 98.00 94 VAL A N 1
ATOM 729 C CA . VAL A 1 94 ? -1.241 4.648 6.655 1.00 98.00 94 VAL A CA 1
ATOM 730 C C . VAL A 1 94 ? -0.893 3.596 5.611 1.00 98.00 94 VAL A C 1
ATOM 732 O O . VAL A 1 94 ? -0.886 2.403 5.923 1.00 98.00 94 VAL A O 1
ATOM 735 N N . VAL A 1 95 ? -0.602 4.029 4.385 1.00 98.00 95 VAL A N 1
ATOM 736 C CA . VAL A 1 95 ? -0.301 3.137 3.260 1.00 98.00 95 VAL A CA 1
ATOM 737 C C . VAL A 1 95 ? 1.097 3.415 2.720 1.00 98.00 95 VAL A C 1
ATOM 739 O O . VAL A 1 95 ? 1.448 4.562 2.451 1.00 98.00 95 VAL A O 1
ATOM 742 N N . GLU A 1 96 ? 1.877 2.352 2.538 1.00 97.56 96 GLU A N 1
ATOM 743 C CA . GLU A 1 96 ? 3.144 2.361 1.796 1.00 97.56 96 GLU A CA 1
ATOM 744 C C . GLU A 1 96 ? 2.943 1.606 0.473 1.00 97.56 96 GLU A C 1
ATOM 746 O O . GLU A 1 96 ? 2.463 0.470 0.441 1.00 97.56 96 GLU A O 1
ATOM 751 N N . VAL A 1 97 ? 3.284 2.253 -0.634 1.00 97.25 97 VAL A N 1
ATOM 752 C CA . V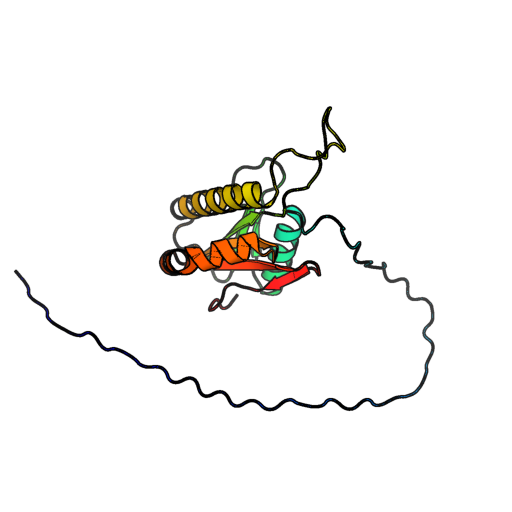AL A 1 97 ? 2.971 1.855 -2.005 1.00 97.25 97 VAL A CA 1
ATOM 753 C C . VAL A 1 97 ? 4.252 1.452 -2.724 1.00 97.25 97 VAL A C 1
ATOM 755 O O . VAL A 1 97 ? 5.281 2.114 -2.615 1.00 97.25 97 VAL A O 1
ATOM 758 N N . LYS A 1 98 ? 4.217 0.378 -3.516 1.00 96.12 98 LYS A N 1
ATOM 759 C CA . LYS A 1 98 ? 5.287 0.068 -4.479 1.00 96.12 98 LYS A CA 1
ATOM 760 C C . LYS A 1 98 ? 4.698 -0.360 -5.816 1.00 96.12 98 LYS A C 1
ATOM 762 O O . LYS A 1 98 ? 3.681 -1.041 -5.859 1.00 96.12 98 LYS A O 1
ATOM 767 N N . GLY A 1 99 ? 5.370 0.011 -6.906 1.00 94.88 99 GLY A N 1
ATOM 768 C CA . GLY A 1 99 ? 5.037 -0.415 -8.272 1.00 94.88 99 GLY A CA 1
ATOM 769 C C . GLY A 1 99 ? 5.912 -1.556 -8.795 1.00 94.88 99 GLY A C 1
ATOM 770 O O . GLY A 1 99 ? 6.736 -2.122 -8.076 1.00 94.88 99 GLY A O 1
ATOM 771 N N . LEU A 1 100 ? 5.777 -1.876 -10.085 1.00 92.31 100 LEU A N 1
ATOM 772 C CA . LEU A 1 100 ? 6.699 -2.781 -10.774 1.00 92.31 100 LEU A CA 1
ATOM 773 C C . LEU A 1 100 ? 7.998 -2.075 -11.196 1.00 92.31 100 LEU A C 1
ATOM 775 O O . LEU A 1 100 ? 7.982 -0.923 -11.639 1.00 92.31 100 LEU A O 1
ATOM 779 N N . PRO A 1 101 ? 9.156 -2.755 -11.120 1.00 88.75 101 PRO A N 1
ATOM 780 C CA . PRO A 1 101 ? 10.402 -2.186 -11.602 1.00 88.75 101 PRO A CA 1
ATOM 781 C C . PRO A 1 101 ? 10.412 -2.118 -13.128 1.00 88.75 101 PRO A C 1
ATOM 783 O O . PRO A 1 101 ? 10.361 -3.138 -13.815 1.00 88.75 101 PRO A O 1
ATOM 786 N N . GLY A 1 102 ? 10.583 -0.908 -13.665 1.00 84.75 102 GLY A N 1
ATOM 787 C CA . GLY A 1 102 ? 10.795 -0.722 -15.100 1.00 84.75 102 GLY A CA 1
ATOM 788 C C . GLY A 1 102 ? 12.039 -1.474 -15.585 1.00 84.75 102 GLY A C 1
ATOM 789 O O . GLY A 1 102 ? 13.095 -1.415 -14.942 1.00 84.75 102 GLY A O 1
ATOM 790 N N . LYS A 1 103 ? 11.927 -2.154 -16.733 1.00 82.56 103 LYS A N 1
ATOM 791 C CA . LYS A 1 103 ? 12.982 -3.009 -17.318 1.00 82.56 103 LYS A CA 1
ATOM 792 C C . LYS A 1 103 ? 14.149 -2.216 -17.915 1.00 82.56 103 LYS A C 1
ATOM 794 O O . LYS A 1 103 ? 15.239 -2.763 -18.095 1.00 82.56 103 LYS A O 1
ATOM 799 N N . ARG A 1 104 ? 13.931 -0.938 -18.232 1.00 85.00 104 ARG A N 1
ATOM 800 C CA . ARG A 1 104 ? 14.903 -0.040 -18.870 1.00 85.00 104 ARG A CA 1
ATOM 801 C C . ARG A 1 104 ? 15.118 1.225 -18.045 1.00 85.00 104 ARG A C 1
ATOM 803 O O . ARG A 1 104 ? 14.286 1.589 -17.212 1.00 85.00 104 ARG A O 1
ATOM 810 N N . TYR A 1 105 ? 16.252 1.887 -18.244 1.00 80.94 105 TYR A N 1
ATOM 811 C CA . TYR A 1 105 ? 16.479 3.216 -17.679 1.00 80.94 105 TYR A CA 1
ATOM 812 C C . TYR A 1 105 ? 15.582 4.238 -18.382 1.00 80.94 105 TYR A C 1
ATOM 814 O O . TYR A 1 105 ? 15.588 4.339 -19.606 1.00 80.94 105 TYR A O 1
ATOM 822 N N . VAL A 1 106 ? 14.837 5.019 -17.603 1.00 81.88 106 VAL A N 1
ATOM 823 C CA . VAL A 1 106 ? 13.915 6.045 -18.125 1.00 81.88 106 VAL A CA 1
ATOM 824 C C . VAL A 1 106 ? 14.573 7.423 -18.273 1.00 81.88 106 VAL A C 1
ATOM 826 O O . VAL A 1 106 ? 14.076 8.272 -19.006 1.00 81.88 106 VAL A O 1
ATOM 829 N N . ARG A 1 107 ? 15.719 7.643 -17.612 1.00 81.12 107 ARG A N 1
ATOM 830 C CA . ARG A 1 107 ? 16.452 8.919 -17.576 1.00 81.12 107 ARG A CA 1
ATOM 831 C C . ARG A 1 107 ? 17.968 8.715 -17.495 1.00 81.12 107 ARG A C 1
ATOM 833 O O . ARG A 1 107 ? 18.427 7.631 -17.133 1.00 81.12 107 ARG A O 1
ATOM 840 N N . GLY A 1 108 ? 18.718 9.781 -17.772 1.00 88.25 108 GLY A N 1
ATOM 841 C CA . GLY A 1 108 ? 20.180 9.826 -17.678 1.00 88.25 108 GLY A CA 1
ATOM 842 C C . GLY A 1 108 ? 20.914 9.196 -18.873 1.00 88.25 108 GLY A C 1
ATOM 843 O O . GLY A 1 108 ? 20.269 8.764 -19.829 1.00 88.25 108 GLY A O 1
ATOM 844 N N . PRO A 1 109 ? 22.257 9.095 -18.814 1.00 89.56 109 PRO A N 1
ATOM 845 C CA . PRO A 1 109 ? 23.099 8.664 -19.942 1.00 89.56 109 PRO A CA 1
ATOM 846 C C . PRO A 1 109 ? 22.807 7.252 -20.468 1.00 89.56 109 PRO A C 1
ATOM 848 O O . PRO A 1 109 ? 23.153 6.918 -21.594 1.00 89.56 109 PRO A O 1
ATOM 851 N N . LYS A 1 110 ? 22.161 6.410 -19.652 1.00 88.31 110 LYS A N 1
ATOM 852 C CA . LYS A 1 110 ? 21.783 5.035 -20.003 1.00 88.31 110 LYS A CA 1
ATOM 853 C C . LYS A 1 110 ? 20.329 4.904 -20.468 1.00 88.31 110 LYS A C 1
ATOM 855 O O . LYS A 1 110 ? 19.842 3.780 -20.560 1.00 88.31 110 LYS A O 1
ATOM 860 N N . LYS A 1 111 ? 19.603 6.008 -20.707 1.00 90.25 111 LYS A N 1
ATOM 861 C CA . LYS A 1 111 ? 18.182 5.987 -21.104 1.00 90.25 111 LYS A CA 1
ATOM 862 C C . LYS A 1 111 ? 17.946 4.993 -22.249 1.00 90.25 111 LYS A C 1
ATOM 864 O O . LYS A 1 111 ? 18.709 4.936 -23.205 1.00 90.25 111 LYS A O 1
ATOM 869 N N . GLY A 1 112 ? 16.904 4.175 -22.119 1.00 85.31 112 GLY A N 1
ATOM 870 C CA . GLY A 1 112 ? 16.563 3.118 -23.071 1.00 85.31 112 GLY A CA 1
ATOM 871 C C . GLY A 1 112 ? 17.354 1.816 -22.895 1.00 85.31 112 GLY A C 1
ATOM 872 O O . GLY A 1 112 ? 16.876 0.769 -23.330 1.00 85.31 112 GLY A O 1
ATOM 873 N N . GLN A 1 113 ? 18.499 1.811 -22.205 1.00 89.00 113 GLN A N 1
ATOM 874 C CA . GLN A 1 113 ? 19.253 0.582 -21.941 1.00 89.00 113 GLN A CA 1
ATOM 875 C C . GLN A 1 113 ? 18.525 -0.306 -20.923 1.00 89.00 113 GLN A C 1
ATOM 877 O O . GLN A 1 113 ? 17.848 0.183 -20.013 1.00 89.00 113 GLN A O 1
ATOM 882 N N . LYS A 1 114 ? 18.672 -1.628 -21.064 1.00 87.06 114 LYS A N 1
ATOM 883 C CA . LYS A 1 114 ? 18.128 -2.613 -20.120 1.00 87.06 114 LYS A CA 1
ATOM 884 C C . LYS A 1 114 ? 18.840 -2.487 -18.772 1.00 87.06 114 LYS A C 1
ATOM 886 O O . LYS A 1 114 ? 20.063 -2.375 -18.720 1.00 87.06 114 LYS A O 1
ATOM 891 N N . LYS A 1 115 ? 18.083 -2.530 -17.675 1.00 82.94 115 LYS A N 1
ATOM 892 C CA . LYS A 1 115 ? 18.673 -2.587 -16.334 1.00 82.94 115 LYS A CA 1
ATOM 893 C C . LYS A 1 115 ? 19.297 -3.972 -16.101 1.00 82.94 115 LYS A C 1
ATOM 895 O O . LYS A 1 115 ? 18.665 -4.972 -16.449 1.00 82.94 115 LYS A O 1
ATOM 900 N N . PRO A 1 116 ? 20.495 -4.055 -15.495 1.00 83.19 116 PRO A N 1
ATOM 901 C CA . PRO A 1 116 ? 21.162 -5.335 -15.248 1.00 83.19 116 PRO A CA 1
ATOM 902 C C . PRO A 1 116 ? 20.427 -6.180 -14.195 1.00 83.19 116 PRO A C 1
ATOM 904 O O . PRO A 1 116 ? 20.351 -7.401 -14.312 1.00 83.19 116 PRO A O 1
ATOM 907 N N . THR A 1 117 ? 19.840 -5.537 -13.183 1.00 83.12 117 THR A N 1
ATOM 908 C CA . THR A 1 117 ? 19.154 -6.224 -12.085 1.00 83.12 117 THR A CA 1
ATOM 909 C C . THR A 1 117 ? 17.818 -6.806 -12.534 1.00 83.12 117 THR A C 1
ATOM 911 O O . THR A 1 117 ? 16.943 -6.092 -13.032 1.00 83.12 117 THR A O 1
ATOM 914 N N . LYS A 1 118 ? 17.618 -8.105 -12.287 1.00 86.00 118 LYS A N 1
ATOM 915 C CA . LYS A 1 118 ? 16.365 -8.796 -12.614 1.00 86.00 118 LYS A CA 1
ATOM 916 C C . LYS A 1 118 ? 15.186 -8.203 -11.813 1.00 86.00 118 LYS A C 1
ATOM 918 O O . LYS A 1 118 ? 15.329 -8.002 -10.605 1.00 86.00 118 LYS A O 1
ATOM 923 N N . PRO A 1 119 ? 14.016 -7.966 -12.440 1.00 86.94 119 PRO A N 1
ATOM 924 C CA . PRO A 1 119 ? 12.820 -7.436 -11.776 1.00 86.94 119 PRO A CA 1
ATOM 925 C C . PRO A 1 119 ? 12.439 -8.115 -10.445 1.00 86.94 119 PRO A C 1
ATOM 927 O O . PRO A 1 119 ? 12.231 -7.389 -9.475 1.00 86.94 119 PRO A O 1
ATOM 930 N N . PRO A 1 120 ? 12.439 -9.461 -10.312 1.00 89.56 120 PRO A N 1
ATOM 931 C CA . PRO A 1 120 ? 12.035 -10.099 -9.057 1.00 89.56 120 PRO A CA 1
ATOM 932 C C . PRO A 1 120 ? 12.952 -9.769 -7.874 1.00 89.56 120 PRO A C 1
ATOM 934 O O . PRO A 1 120 ? 12.481 -9.644 -6.749 1.00 89.56 120 PRO A O 1
ATOM 937 N N . LEU A 1 121 ? 14.256 -9.589 -8.117 1.00 92.56 121 LEU A N 1
ATOM 938 C CA . LEU A 1 121 ? 15.198 -9.211 -7.062 1.00 92.56 121 LEU A CA 1
ATOM 939 C C . LEU A 1 121 ? 14.906 -7.793 -6.552 1.00 92.56 121 LEU A C 1
ATOM 941 O O . LEU A 1 121 ? 14.874 -7.571 -5.346 1.00 92.56 121 LEU A O 1
ATOM 945 N N . GLN A 1 122 ? 14.614 -6.852 -7.458 1.00 92.62 122 GLN A N 1
ATOM 946 C CA . GLN A 1 122 ? 14.202 -5.495 -7.075 1.00 92.62 122 GLN A CA 1
ATOM 947 C C . GLN A 1 122 ? 12.906 -5.518 -6.256 1.00 92.62 122 GLN A C 1
ATOM 949 O O . GLN A 1 122 ? 12.849 -4.893 -5.204 1.00 92.62 122 GLN A O 1
ATOM 954 N N . MET A 1 123 ? 11.906 -6.296 -6.679 1.00 94.81 123 MET A N 1
ATOM 955 C CA . MET A 1 123 ? 10.636 -6.420 -5.954 1.00 94.81 123 MET A CA 1
ATOM 956 C C . MET A 1 123 ? 10.821 -6.967 -4.533 1.00 94.81 123 MET A C 1
ATOM 958 O O . MET A 1 123 ? 10.195 -6.455 -3.612 1.00 94.81 123 MET A O 1
ATOM 962 N N . ARG A 1 124 ? 11.709 -7.954 -4.330 1.00 96.62 124 ARG A N 1
ATOM 963 C CA . ARG A 1 124 ? 12.045 -8.480 -2.992 1.00 96.62 124 ARG A CA 1
ATOM 964 C C . ARG A 1 124 ? 12.639 -7.400 -2.091 1.00 96.62 124 ARG A C 1
ATOM 966 O O . ARG A 1 124 ? 12.187 -7.234 -0.964 1.00 96.62 124 ARG A O 1
ATOM 973 N N . HIS A 1 125 ? 13.604 -6.630 -2.596 1.00 96.12 125 HIS A N 1
ATOM 974 C CA . HIS A 1 125 ? 14.172 -5.512 -1.839 1.00 96.12 125 HIS A CA 1
ATOM 975 C C . HIS A 1 125 ? 13.125 -4.439 -1.521 1.00 96.12 125 HIS A C 1
ATOM 977 O O . HIS A 1 125 ? 13.072 -3.942 -0.398 1.00 96.12 125 HIS A O 1
ATOM 983 N N . TRP A 1 126 ? 12.274 -4.103 -2.491 1.00 96.06 126 TRP A N 1
ATOM 984 C CA . TRP A 1 126 ? 11.211 -3.114 -2.323 1.00 96.06 126 TRP A CA 1
ATOM 985 C C . TRP A 1 126 ? 10.160 -3.554 -1.309 1.00 96.06 126 TRP A C 1
ATOM 987 O O . TRP A 1 126 ? 9.769 -2.744 -0.478 1.00 96.06 126 TRP A O 1
ATOM 997 N N . PHE A 1 127 ? 9.763 -4.828 -1.325 1.00 97.81 127 PHE A N 1
ATOM 998 C CA . PHE A 1 127 ? 8.860 -5.408 -0.334 1.00 97.81 127 PHE A CA 1
ATOM 999 C C . PHE A 1 127 ? 9.421 -5.266 1.085 1.00 97.81 127 PHE A C 1
ATOM 1001 O O . PHE A 1 127 ? 8.768 -4.682 1.947 1.00 97.81 127 PHE A O 1
ATOM 1008 N N . SER A 1 128 ? 10.654 -5.731 1.316 1.00 97.25 128 SER A N 1
ATOM 1009 C CA . SER A 1 128 ? 11.275 -5.665 2.644 1.00 97.25 128 SER A CA 1
ATOM 1010 C C . SER A 1 128 ? 11.441 -4.223 3.123 1.00 97.25 128 SER A C 1
ATOM 1012 O O . SER A 1 128 ? 11.164 -3.920 4.281 1.00 97.25 128 SER A O 1
ATOM 1014 N N . SER A 1 129 ? 11.856 -3.319 2.229 1.00 95.88 129 SER A N 1
ATOM 1015 C CA . SER A 1 129 ? 12.004 -1.898 2.551 1.00 95.88 129 SER A CA 1
ATOM 1016 C C . SER A 1 129 ? 10.666 -1.248 2.905 1.00 95.88 129 SER A C 1
ATOM 1018 O O . SER A 1 129 ? 10.607 -0.491 3.871 1.00 95.88 129 SER A O 1
ATOM 1020 N N . ALA A 1 130 ? 9.606 -1.532 2.143 1.00 96.50 130 ALA A N 1
ATOM 1021 C CA . ALA A 1 130 ? 8.274 -0.983 2.385 1.00 96.50 130 ALA A CA 1
ATOM 1022 C C . ALA A 1 130 ? 7.700 -1.489 3.714 1.00 96.50 130 ALA A C 1
ATOM 1024 O O . ALA A 1 130 ? 7.236 -0.688 4.517 1.00 96.50 130 ALA A O 1
ATOM 1025 N N . LEU A 1 131 ? 7.818 -2.791 3.999 1.00 97.19 131 LEU A N 1
ATOM 1026 C CA . LEU A 1 131 ? 7.359 -3.365 5.265 1.00 97.19 131 LEU A CA 1
ATOM 1027 C C . LEU A 1 131 ? 8.087 -2.744 6.465 1.00 97.19 131 LEU A C 1
ATOM 1029 O O . LEU A 1 131 ? 7.443 -2.300 7.411 1.00 97.19 131 LEU A O 1
ATOM 1033 N N . VAL A 1 132 ? 9.421 -2.657 6.430 1.00 96.31 132 VAL A N 1
ATOM 1034 C CA . VAL A 1 132 ? 10.184 -2.043 7.530 1.00 96.31 132 VAL A CA 1
ATOM 1035 C C . VAL A 1 132 ? 9.854 -0.554 7.676 1.00 96.31 132 VAL A C 1
ATOM 1037 O O . VAL A 1 132 ? 9.711 -0.080 8.804 1.00 96.31 132 VAL A O 1
ATOM 1040 N N . SER A 1 133 ? 9.703 0.186 6.569 1.00 94.50 133 SER A N 1
ATOM 1041 C CA . SER A 1 133 ? 9.266 1.592 6.601 1.00 94.50 133 SER A CA 1
ATOM 1042 C C . SER A 1 133 ? 7.912 1.726 7.292 1.00 94.50 133 SER A C 1
ATOM 1044 O O . SER A 1 133 ? 7.792 2.474 8.263 1.00 94.50 133 SER A O 1
ATOM 1046 N N . LEU A 1 134 ? 6.932 0.929 6.859 1.00 96.25 134 LEU A N 1
ATOM 1047 C CA . LEU A 1 134 ? 5.572 0.929 7.383 1.00 96.25 134 LEU A CA 1
ATOM 1048 C C . LEU A 1 134 ? 5.536 0.635 8.886 1.00 96.25 134 LEU A C 1
ATOM 1050 O O . LEU A 1 134 ? 4.899 1.361 9.643 1.00 96.25 134 LEU A O 1
ATOM 1054 N N . LEU A 1 135 ? 6.262 -0.387 9.349 1.00 95.62 135 LEU A N 1
ATOM 1055 C CA . LEU A 1 135 ? 6.284 -0.750 10.770 1.00 95.62 135 LEU A CA 1
ATOM 1056 C C . LEU A 1 135 ? 6.863 0.365 11.648 1.00 95.62 135 LEU A C 1
ATOM 1058 O O . LEU A 1 135 ? 6.381 0.590 12.759 1.00 95.62 135 LEU A O 1
ATOM 1062 N N . ARG A 1 136 ? 7.843 1.128 11.145 1.00 94.50 136 ARG A N 1
ATOM 1063 C CA . ARG A 1 136 ? 8.377 2.296 11.865 1.00 94.50 136 ARG A CA 1
ATOM 1064 C C . ARG A 1 136 ? 7.332 3.402 12.033 1.00 94.50 136 ARG A C 1
ATOM 1066 O O . ARG A 1 136 ? 7.403 4.134 13.018 1.00 94.50 136 ARG A O 1
ATOM 1073 N N . ARG A 1 137 ? 6.334 3.487 11.141 1.00 93.00 137 ARG A N 1
ATOM 1074 C CA . ARG A 1 137 ? 5.241 4.473 11.220 1.00 93.00 137 ARG A CA 1
ATOM 1075 C C . ARG A 1 137 ? 4.316 4.257 12.407 1.00 93.00 137 ARG A C 1
ATOM 1077 O O . ARG A 1 137 ? 3.656 5.206 12.804 1.00 93.00 137 ARG A O 1
ATOM 1084 N N . ARG A 1 138 ? 4.289 3.072 13.031 1.00 92.38 138 ARG A N 1
ATOM 1085 C CA . ARG A 1 138 ? 3.454 2.823 14.224 1.00 92.38 138 ARG A CA 1
ATOM 1086 C C . ARG A 1 138 ? 3.765 3.802 15.365 1.00 92.38 138 ARG A C 1
ATOM 1088 O O . ARG A 1 138 ? 2.864 4.144 16.122 1.00 92.38 138 ARG A O 1
ATOM 1095 N N . LYS A 1 139 ? 5.019 4.266 15.467 1.00 92.88 139 LYS A N 1
ATOM 1096 C CA . LYS A 1 139 ? 5.431 5.295 16.434 1.00 92.88 139 LYS A CA 1
ATOM 1097 C C . LYS A 1 139 ? 4.800 6.656 16.128 1.00 92.88 139 LYS A C 1
ATOM 1099 O O . LYS A 1 139 ? 4.359 7.335 17.047 1.00 92.88 139 LYS A O 1
ATOM 1104 N N . ASP A 1 140 ? 4.788 7.040 14.856 1.00 92.50 140 ASP A N 1
ATOM 1105 C CA . ASP A 1 140 ? 4.329 8.359 14.407 1.00 92.50 140 ASP A CA 1
ATOM 1106 C C . ASP A 1 140 ? 2.792 8.416 14.289 1.00 92.50 140 ASP A C 1
ATOM 1108 O O . ASP A 1 140 ? 2.188 9.471 14.459 1.00 92.50 140 ASP A O 1
ATOM 1112 N N . TYR A 1 141 ? 2.155 7.266 14.046 1.00 94.38 141 TYR A N 1
ATOM 1113 C CA . TYR A 1 141 ? 0.711 7.105 13.878 1.00 94.38 141 TYR A CA 1
ATOM 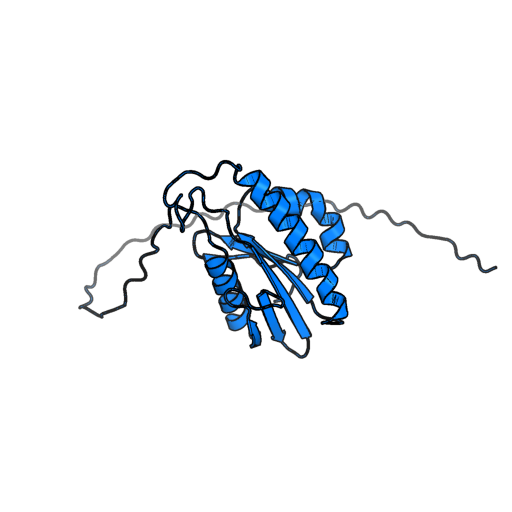1114 C C . TYR A 1 141 ? 0.172 6.013 14.824 1.00 94.38 141 TYR A C 1
ATOM 1116 O O . TYR A 1 141 ? -0.203 4.921 14.376 1.00 94.38 141 TYR A O 1
ATOM 1124 N N . PRO A 1 142 ? 0.139 6.266 16.146 1.00 93.31 142 PRO A N 1
ATOM 1125 C CA . PRO A 1 142 ? -0.366 5.296 17.111 1.00 93.31 142 PRO A CA 1
ATOM 1126 C C . PRO A 1 142 ? -1.845 4.983 16.848 1.00 93.31 142 PRO A C 1
ATOM 1128 O O . PRO A 1 142 ? -2.653 5.877 16.603 1.00 93.31 142 PRO A O 1
ATOM 1131 N N . GLY A 1 143 ? -2.199 3.696 16.878 1.00 92.88 143 GLY A N 1
ATOM 1132 C CA . GLY A 1 143 ? -3.569 3.223 16.636 1.00 92.88 143 GLY A CA 1
ATOM 1133 C C . GLY A 1 143 ? -4.028 3.249 15.170 1.00 92.88 143 GLY A C 1
ATOM 1134 O O . GLY A 1 143 ? -5.149 2.824 14.882 1.00 92.88 143 GLY A O 1
ATOM 1135 N N . ALA A 1 144 ? -3.186 3.706 14.236 1.00 95.94 144 ALA A N 1
ATOM 1136 C CA . ALA A 1 144 ? -3.510 3.667 12.816 1.00 95.94 144 ALA A CA 1
ATOM 1137 C C . ALA A 1 144 ? -3.508 2.234 12.262 1.00 95.94 144 ALA A C 1
ATOM 1139 O O . ALA A 1 144 ? -2.713 1.381 12.671 1.00 95.94 144 ALA A O 1
ATOM 1140 N N . LEU A 1 145 ? -4.378 2.003 11.281 1.00 96.69 145 LEU A N 1
ATOM 1141 C CA . LEU A 1 145 ? -4.277 0.864 10.379 1.00 96.69 145 LEU A CA 1
ATOM 1142 C C . LEU A 1 145 ? -3.033 1.028 9.506 1.00 96.69 145 LEU A C 1
ATOM 1144 O O . LEU A 1 145 ? -2.769 2.121 9.004 1.00 96.69 145 LEU A O 1
ATOM 1148 N N . LEU A 1 146 ? -2.285 -0.055 9.316 1.00 97.44 146 LEU A N 1
ATOM 1149 C CA . LEU A 1 146 ? -1.087 -0.073 8.483 1.00 97.44 146 LEU A CA 1
ATOM 1150 C C . LEU A 1 146 ? -1.343 -0.953 7.266 1.00 97.44 146 LEU A C 1
ATOM 1152 O O . LEU A 1 146 ? -1.781 -2.092 7.419 1.00 97.44 146 LEU A O 1
ATOM 1156 N N . ALA A 1 147 ? -1.060 -0.450 6.068 1.00 98.25 147 ALA A N 1
ATOM 1157 C CA . ALA A 1 147 ? -1.220 -1.227 4.851 1.00 98.25 147 ALA A CA 1
ATOM 1158 C C . ALA A 1 147 ? -0.051 -1.076 3.879 1.00 98.25 147 ALA A C 1
ATOM 1160 O O . ALA A 1 147 ? 0.569 -0.022 3.754 1.00 98.25 147 ALA A O 1
ATOM 1161 N N . LEU A 1 148 ? 0.211 -2.155 3.151 1.00 98.44 148 LEU A N 1
ATOM 1162 C CA . LEU A 1 148 ? 1.028 -2.148 1.949 1.00 98.44 148 LEU A CA 1
ATOM 1163 C C . LEU A 1 148 ? 0.113 -2.131 0.724 1.00 98.44 148 LEU A C 1
ATOM 1165 O O . LEU A 1 148 ? -0.958 -2.737 0.740 1.00 98.44 148 LEU A O 1
ATOM 1169 N N . ALA A 1 149 ? 0.545 -1.489 -0.352 1.00 98.38 149 ALA A N 1
ATOM 1170 C CA . ALA A 1 149 ? -0.142 -1.526 -1.634 1.00 98.38 149 ALA A CA 1
ATOM 1171 C C . ALA A 1 149 ? 0.821 -1.942 -2.745 1.00 98.38 149 ALA A C 1
ATOM 1173 O O . ALA A 1 149 ? 1.868 -1.323 -2.950 1.00 98.38 149 ALA A O 1
ATOM 1174 N N . PHE A 1 150 ? 0.448 -2.993 -3.474 1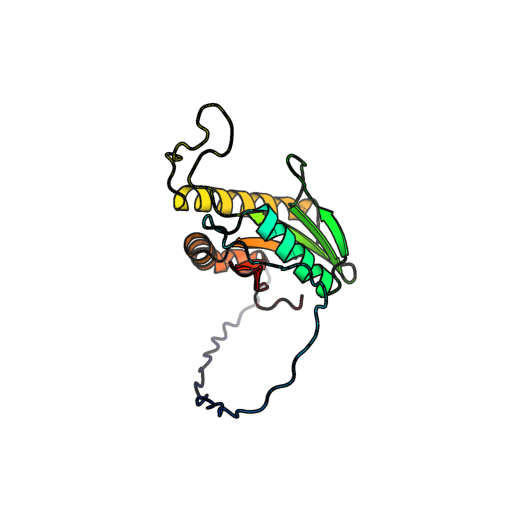.00 97.94 150 PHE A N 1
ATOM 1175 C CA . PHE A 1 150 ? 1.270 -3.576 -4.527 1.00 97.94 150 PHE A CA 1
ATOM 1176 C C . PHE A 1 150 ? 0.465 -3.835 -5.802 1.00 97.94 150 PHE A C 1
ATOM 1178 O O . PHE A 1 150 ? -0.745 -4.062 -5.748 1.00 97.94 150 PHE A O 1
ATOM 1185 N N . PRO A 1 151 ? 1.131 -3.905 -6.963 1.00 97.19 151 PRO A N 1
ATOM 1186 C CA . PRO A 1 151 ? 0.533 -4.481 -8.154 1.00 97.19 151 PRO A CA 1
ATOM 1187 C C . PRO A 1 151 ? 0.264 -5.980 -7.950 1.00 97.19 151 PRO A C 1
ATOM 1189 O O . PRO A 1 151 ? 1.021 -6.663 -7.251 1.00 97.19 151 PRO A O 1
ATOM 1192 N N . TYR A 1 152 ? -0.769 -6.517 -8.605 1.00 96.00 152 TYR A N 1
ATOM 1193 C CA . TYR A 1 152 ? -1.119 -7.943 -8.577 1.00 96.00 152 TYR A CA 1
ATOM 1194 C C . TYR A 1 152 ? -0.108 -8.788 -9.377 1.00 96.00 152 TYR A C 1
ATOM 1196 O O . TYR A 1 152 ? -0.382 -9.296 -10.462 1.00 96.00 152 TYR A O 1
ATOM 1204 N N . ALA A 1 153 ? 1.107 -8.915 -8.847 1.00 93.75 153 ALA A N 1
ATOM 1205 C CA . ALA A 1 153 ? 2.233 -9.596 -9.475 1.00 93.75 153 ALA A CA 1
ATOM 1206 C C . ALA A 1 153 ? 2.680 -10.807 -8.647 1.00 93.75 153 ALA A C 1
ATOM 1208 O O . ALA A 1 153 ? 2.746 -10.731 -7.419 1.00 93.75 153 ALA A O 1
ATOM 1209 N N . SER A 1 154 ? 3.040 -11.910 -9.315 1.00 94.69 154 SER A N 1
ATOM 1210 C CA . SER A 1 154 ? 3.400 -13.182 -8.663 1.00 94.69 154 SER A CA 1
ATOM 1211 C C . SER A 1 154 ? 4.462 -13.016 -7.578 1.00 94.69 154 SER A C 1
ATOM 1213 O O . SER A 1 154 ? 4.229 -13.440 -6.457 1.00 94.69 154 SER A O 1
ATOM 1215 N N . THR A 1 155 ? 5.556 -12.297 -7.849 1.00 95.75 155 THR A N 1
ATOM 1216 C CA . THR A 1 155 ? 6.626 -12.095 -6.856 1.00 95.75 155 THR A CA 1
ATOM 1217 C C . THR A 1 155 ? 6.129 -11.439 -5.562 1.00 95.75 155 THR A C 1
ATOM 1219 O O . THR A 1 155 ? 6.523 -11.872 -4.485 1.00 95.75 155 THR A O 1
ATOM 1222 N N . TYR A 1 156 ? 5.277 -10.406 -5.632 1.00 97.38 156 TYR A N 1
ATOM 1223 C CA . TYR A 1 156 ? 4.732 -9.788 -4.414 1.00 97.38 156 TYR A CA 1
ATOM 1224 C C . TYR A 1 156 ? 3.741 -10.713 -3.714 1.00 97.38 156 TYR A C 1
ATOM 1226 O O . TYR A 1 156 ? 3.751 -10.802 -2.490 1.00 97.38 156 TYR A O 1
ATOM 1234 N N . ARG A 1 157 ? 2.916 -11.432 -4.479 1.00 97.44 157 ARG A N 1
ATOM 1235 C CA . ARG A 1 157 ? 1.959 -12.399 -3.932 1.00 97.44 157 ARG A CA 1
ATOM 1236 C C . ARG A 1 157 ? 2.654 -13.543 -3.203 1.00 97.44 157 ARG A C 1
ATOM 1238 O O . ARG A 1 157 ? 2.214 -13.898 -2.117 1.00 97.44 157 ARG A O 1
ATOM 1245 N N . ASP A 1 158 ? 3.741 -14.069 -3.758 1.00 98.06 158 ASP A N 1
ATOM 1246 C CA . ASP A 1 158 ? 4.548 -15.111 -3.123 1.00 98.06 158 ASP A CA 1
ATOM 1247 C C . ASP A 1 158 ? 5.174 -14.585 -1.825 1.00 98.06 158 ASP A C 1
ATOM 1249 O O . ASP A 1 158 ? 5.045 -15.219 -0.786 1.00 98.06 158 ASP A O 1
ATOM 1253 N N . LEU A 1 159 ? 5.738 -13.370 -1.835 1.00 98.25 159 LEU A N 1
ATOM 1254 C CA . LEU A 1 159 ? 6.291 -12.742 -0.627 1.00 98.25 159 LEU A CA 1
ATOM 1255 C C . LEU A 1 159 ? 5.238 -12.519 0.464 1.00 98.25 159 LEU A C 1
ATOM 1257 O O . LEU A 1 159 ? 5.497 -12.813 1.630 1.00 98.25 159 LEU A O 1
ATOM 1261 N N . VAL A 1 160 ? 4.048 -12.032 0.105 1.00 98.00 160 VAL A N 1
ATOM 1262 C CA . VAL A 1 160 ? 2.939 -11.843 1.054 1.00 98.00 160 VAL A CA 1
ATOM 1263 C C . VAL A 1 160 ? 2.420 -13.183 1.559 1.00 98.00 160 VAL A C 1
ATOM 1265 O O . VAL A 1 160 ? 2.104 -13.301 2.735 1.00 98.00 160 VAL A O 1
ATOM 1268 N N . LYS A 1 161 ? 2.368 -14.214 0.712 1.00 97.75 161 LYS A N 1
ATOM 1269 C CA . LYS A 1 161 ? 1.986 -15.566 1.129 1.00 97.75 161 LYS A CA 1
ATOM 1270 C C . LYS A 1 161 ? 2.996 -16.141 2.125 1.00 97.75 161 LYS A C 1
ATOM 1272 O O . LYS A 1 161 ? 2.589 -16.628 3.175 1.00 97.75 161 LYS A O 1
ATOM 1277 N N . ASP A 1 162 ? 4.286 -16.049 1.820 1.00 98.06 162 ASP A N 1
ATOM 1278 C CA . ASP A 1 162 ? 5.366 -16.595 2.649 1.00 98.06 162 ASP A CA 1
ATOM 1279 C C . ASP A 1 162 ? 5.479 -15.871 4.000 1.00 98.06 162 ASP A C 1
ATOM 1281 O O . ASP A 1 162 ? 5.829 -16.473 5.016 1.00 98.06 162 ASP A O 1
ATOM 1285 N N . THR A 1 163 ? 5.150 -14.576 4.031 1.00 97.81 163 THR A N 1
ATOM 1286 C CA . THR A 1 163 ? 5.211 -13.739 5.241 1.00 97.81 163 THR A CA 1
ATOM 1287 C C . THR A 1 163 ? 3.847 -13.469 5.883 1.00 97.81 163 THR A C 1
ATOM 1289 O O . THR A 1 163 ? 3.778 -12.745 6.875 1.00 97.81 163 THR A O 1
ATOM 1292 N N . GLY A 1 164 ? 2.768 -14.077 5.377 1.00 96.88 164 GLY A N 1
ATOM 1293 C CA . GLY A 1 164 ? 1.390 -13.775 5.781 1.00 96.88 164 GLY A CA 1
ATOM 1294 C C . GLY A 1 164 ? 1.155 -13.922 7.281 1.00 96.88 164 GLY A C 1
ATOM 1295 O O . GLY A 1 164 ? 0.585 -13.036 7.903 1.00 96.88 164 GLY A O 1
ATOM 1296 N N . TRP A 1 165 ? 1.728 -14.963 7.894 1.00 97.00 165 TRP A N 1
ATOM 1297 C CA . TRP A 1 165 ? 1.641 -15.185 9.342 1.00 97.00 165 TRP A CA 1
ATOM 1298 C C . TRP A 1 165 ? 2.154 -13.996 10.175 1.00 97.00 165 TRP A C 1
ATOM 1300 O O . TRP A 1 165 ? 1.668 -13.756 11.281 1.00 97.00 165 TRP A O 1
ATOM 1310 N N . ALA A 1 166 ? 3.167 -13.278 9.681 1.00 97.12 166 ALA A N 1
ATOM 1311 C CA . ALA A 1 166 ? 3.746 -12.128 10.362 1.00 97.12 166 ALA A CA 1
ATOM 1312 C C . ALA A 1 166 ? 2.909 -10.876 10.103 1.00 97.12 166 ALA A C 1
ATOM 1314 O O . ALA A 1 166 ? 2.663 -10.115 11.034 1.00 97.12 166 ALA A O 1
ATOM 1315 N N . LEU A 1 167 ? 2.443 -10.689 8.864 1.00 97.06 167 LEU A N 1
ATOM 1316 C CA . LEU A 1 167 ? 1.558 -9.582 8.497 1.00 97.06 167 LEU A CA 1
ATOM 1317 C C . LEU A 1 167 ? 0.257 -9.624 9.306 1.00 97.06 167 LEU A C 1
ATOM 1319 O O . LEU A 1 167 ? -0.137 -8.597 9.849 1.00 97.06 167 LEU A O 1
ATOM 1323 N N . ASP A 1 168 ? -0.327 -10.810 9.485 1.00 95.38 168 ASP A N 1
ATOM 1324 C CA . ASP A 1 168 ? -1.529 -11.010 10.299 1.00 95.38 168 ASP A CA 1
ATOM 1325 C C . ASP A 1 168 ? -1.285 -10.617 11.765 1.00 95.38 168 ASP A C 1
ATOM 1327 O O . ASP A 1 168 ? -2.062 -9.866 12.351 1.00 95.38 168 ASP A O 1
ATOM 1331 N N . ARG A 1 169 ? -0.167 -11.061 12.360 1.00 96.12 169 ARG A N 1
ATOM 1332 C CA . ARG A 1 169 ? 0.200 -10.714 13.748 1.00 96.12 169 ARG A CA 1
ATOM 1333 C C . ARG A 1 169 ? 0.517 -9.236 13.949 1.00 96.12 169 ARG A C 1
ATOM 1335 O O . ARG A 1 169 ? 0.350 -8.727 15.052 1.00 96.12 169 ARG A O 1
ATOM 1342 N N . LEU A 1 170 ? 1.025 -8.578 12.913 1.00 95.38 170 LEU A N 1
ATOM 1343 C CA . LEU A 1 170 ? 1.348 -7.152 12.922 1.00 95.38 170 LEU A CA 1
ATOM 1344 C C . LEU A 1 170 ? 0.160 -6.285 12.482 1.00 95.38 170 LEU A C 1
ATOM 1346 O O . LEU A 1 170 ? 0.300 -5.064 12.428 1.00 95.38 170 LEU A O 1
ATOM 1350 N N . GLU A 1 171 ? -0.985 -6.904 12.176 1.00 95.56 171 GLU A N 1
ATOM 1351 C CA . GLU A 1 171 ? -2.200 -6.248 11.687 1.00 95.56 171 GLU A CA 1
ATOM 1352 C C . GLU A 1 171 ? -1.952 -5.396 10.428 1.00 95.56 171 GLU A C 1
ATOM 1354 O O . GLU A 1 171 ? -2.522 -4.314 10.260 1.00 95.56 171 GLU A O 1
ATOM 1359 N N . VAL A 1 172 ? -1.070 -5.868 9.541 1.00 97.31 172 VAL A N 1
ATOM 1360 C CA . VAL A 1 172 ? -0.726 -5.187 8.288 1.00 97.31 172 VAL A CA 1
ATOM 1361 C C . VAL A 1 172 ? -1.625 -5.689 7.163 1.00 97.31 172 VAL A C 1
ATOM 1363 O O . VAL A 1 172 ? -1.552 -6.849 6.758 1.00 97.31 172 VAL A O 1
ATOM 1366 N N . GLY A 1 173 ? -2.444 -4.793 6.616 1.00 97.75 173 GLY A N 1
ATOM 1367 C CA . GLY A 1 173 ? -3.260 -5.066 5.438 1.00 97.75 173 GLY A CA 1
ATOM 1368 C C . GLY A 1 173 ? -2.450 -5.018 4.140 1.00 97.75 173 GLY A C 1
ATOM 1369 O O . GLY A 1 173 ? -1.429 -4.337 4.050 1.00 97.75 173 GLY A O 1
ATOM 1370 N N . VAL A 1 174 ? -2.922 -5.710 3.101 1.00 98.31 174 VAL A N 1
ATOM 1371 C CA . VAL A 1 174 ? -2.354 -5.602 1.750 1.00 98.31 174 VAL A CA 1
ATOM 1372 C C . VAL A 1 174 ? -3.445 -5.285 0.734 1.00 98.31 174 VAL A C 1
ATOM 1374 O O . VAL A 1 174 ? -4.379 -6.068 0.567 1.00 98.31 174 VAL A O 1
ATOM 1377 N N . PHE A 1 175 ? -3.297 -4.156 0.044 1.00 98.56 175 PHE A N 1
ATOM 1378 C CA . PHE A 1 175 ? -4.066 -3.817 -1.147 1.00 98.56 175 PHE A CA 1
ATOM 1379 C C . PHE A 1 175 ? -3.371 -4.353 -2.396 1.00 98.56 175 PHE A C 1
ATOM 1381 O O . PHE A 1 175 ? -2.152 -4.217 -2.551 1.00 98.56 175 PHE A O 1
ATOM 1388 N N . TRP A 1 176 ? -4.161 -4.894 -3.320 1.00 97.88 176 TRP A N 1
ATOM 1389 C CA . TRP A 1 176 ? -3.672 -5.300 -4.631 1.00 97.88 176 TRP A CA 1
ATOM 1390 C C . TRP A 1 176 ? -4.291 -4.476 -5.744 1.00 97.88 176 TRP A C 1
ATOM 1392 O O . TRP A 1 176 ? -5.510 -4.370 -5.818 1.00 97.88 176 TRP A O 1
ATOM 1402 N N . VAL A 1 177 ? -3.460 -3.971 -6.651 1.00 97.69 177 VAL A N 1
ATOM 1403 C CA . VAL A 1 177 ? -3.903 -3.230 -7.835 1.00 97.69 177 VAL A CA 1
ATOM 1404 C C . VAL A 1 177 ? -3.661 -4.063 -9.088 1.00 97.69 177 VAL A C 1
ATOM 1406 O O . VAL A 1 177 ? -2.534 -4.462 -9.391 1.00 97.69 177 VAL A O 1
ATOM 1409 N N . HIS A 1 178 ? -4.735 -4.353 -9.810 1.00 95.25 178 HIS A N 1
ATOM 1410 C CA . HIS A 1 178 ? -4.713 -5.111 -11.057 1.00 95.25 178 HIS A CA 1
ATOM 1411 C C . HIS A 1 178 ? -4.341 -4.220 -12.244 1.00 95.25 178 HIS A C 1
ATOM 1413 O O . HIS A 1 178 ? -4.401 -2.993 -12.170 1.00 95.25 178 HIS A O 1
ATOM 1419 N N . GLY A 1 179 ? -3.945 -4.843 -13.358 1.00 90.12 179 GLY A N 1
ATOM 1420 C CA . GLY A 1 179 ? -3.562 -4.119 -14.577 1.00 90.12 179 GLY A CA 1
ATOM 1421 C C . GLY A 1 179 ? -4.692 -3.283 -15.188 1.00 90.12 179 GLY A C 1
ATOM 1422 O O . GLY A 1 179 ? -4.419 -2.291 -15.853 1.00 90.12 179 GLY A O 1
ATOM 1423 N N . ASP A 1 180 ? -5.943 -3.652 -14.915 1.00 91.50 180 ASP A N 1
ATOM 1424 C CA . ASP A 1 180 ? -7.160 -2.937 -15.313 1.00 91.50 180 ASP A CA 1
ATOM 1425 C C . ASP A 1 180 ? -7.562 -1.814 -14.333 1.00 91.50 180 ASP A C 1
ATOM 1427 O O . ASP A 1 180 ? -8.565 -1.141 -14.547 1.00 91.50 180 ASP A O 1
ATOM 1431 N N . GLY A 1 181 ? -6.792 -1.599 -13.259 1.00 91.19 181 GLY A N 1
ATOM 1432 C CA . GLY A 1 181 ? -7.075 -0.607 -12.221 1.00 91.19 181 GLY A CA 1
ATOM 1433 C C . GLY A 1 181 ? -7.960 -1.109 -11.078 1.00 91.19 181 GLY A C 1
ATOM 1434 O O . GLY A 1 181 ? -8.134 -0.390 -10.096 1.00 91.19 181 GLY A O 1
ATOM 1435 N N . ARG A 1 182 ? -8.477 -2.344 -11.133 1.00 95.50 182 ARG A N 1
ATOM 1436 C CA . ARG A 1 182 ? -9.262 -2.920 -10.032 1.00 95.50 182 ARG A CA 1
ATOM 1437 C C . ARG A 1 182 ? -8.413 -3.035 -8.764 1.00 95.50 182 ARG A C 1
ATOM 1439 O O . ARG A 1 182 ? -7.275 -3.504 -8.815 1.00 95.50 182 ARG A O 1
ATOM 1446 N N . VAL A 1 183 ? -8.994 -2.677 -7.619 1.00 97.62 183 VAL A N 1
ATOM 1447 C CA . VAL A 1 183 ? -8.349 -2.791 -6.302 1.00 97.62 183 VAL A CA 1
ATOM 1448 C C . VAL A 1 183 ? -8.992 -3.913 -5.486 1.00 97.62 183 VAL A C 1
ATOM 1450 O O . VAL A 1 183 ? -10.211 -3.946 -5.316 1.00 97.62 183 VAL A O 1
ATOM 1453 N N . GLU A 1 184 ? -8.172 -4.826 -4.966 1.00 97.00 184 GLU A N 1
ATOM 1454 C CA . GLU A 1 184 ? -8.566 -5.803 -3.947 1.00 97.00 184 GLU A CA 1
ATOM 1455 C C . GLU A 1 184 ? -8.097 -5.323 -2.572 1.00 97.00 184 GLU A C 1
ATOM 1457 O O . GLU A 1 184 ? -6.919 -5.022 -2.376 1.00 97.00 184 GLU A O 1
ATOM 1462 N N . ALA A 1 185 ? -9.031 -5.254 -1.627 1.00 95.81 185 ALA A N 1
ATOM 1463 C CA . ALA A 1 185 ? -8.772 -4.837 -0.258 1.00 95.81 185 ALA A CA 1
ATOM 1464 C C . ALA A 1 185 ? -8.135 -5.953 0.594 1.00 95.81 185 ALA A C 1
ATOM 1466 O O . A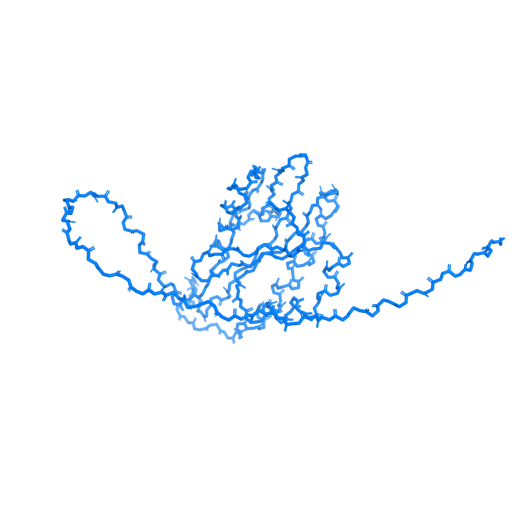LA A 1 185 ? -8.281 -7.137 0.265 1.00 95.81 185 ALA A O 1
ATOM 1467 N N . PRO A 1 186 ? -7.496 -5.601 1.727 1.00 93.94 186 PRO A N 1
ATOM 1468 C CA . PRO A 1 186 ? -7.071 -6.572 2.725 1.00 93.94 186 PRO A CA 1
ATOM 1469 C C . PRO A 1 186 ? -8.245 -7.444 3.184 1.00 93.94 186 PRO A C 1
ATOM 1471 O O . PRO A 1 186 ? -9.357 -6.962 3.409 1.00 93.94 186 PRO A O 1
ATOM 1474 N N . LYS A 1 187 ? -8.003 -8.748 3.344 1.00 84.38 187 LYS A N 1
ATOM 1475 C CA . LYS A 1 187 ? -9.036 -9.674 3.823 1.00 84.38 187 LYS A CA 1
ATOM 1476 C C . LYS A 1 187 ? -9.446 -9.325 5.253 1.00 84.38 187 LYS A C 1
ATOM 1478 O O . LYS A 1 187 ? -8.594 -9.060 6.093 1.00 84.38 187 LYS A O 1
ATOM 1483 N N . GLY A 1 188 ? -10.747 -9.387 5.528 1.00 79.88 188 GLY A N 1
ATOM 1484 C CA . GLY A 1 188 ? -11.293 -9.155 6.868 1.00 79.88 188 GLY A CA 1
ATOM 1485 C C . GLY A 1 188 ? -11.317 -7.689 7.302 1.00 79.88 188 GLY A C 1
ATOM 1486 O O . GLY A 1 188 ? -11.652 -7.415 8.448 1.00 79.88 188 GLY A O 1
ATOM 1487 N N . TRP A 1 189 ? -10.972 -6.748 6.419 1.00 83.12 189 TRP A N 1
ATOM 1488 C CA . TRP A 1 189 ? -11.170 -5.328 6.681 1.00 83.12 189 TRP A CA 1
ATOM 1489 C C . TRP A 1 189 ? -12.502 -4.879 6.088 1.00 83.12 189 TRP A C 1
ATOM 1491 O O . TRP A 1 189 ? -12.755 -5.064 4.897 1.00 83.12 189 TRP A O 1
ATOM 1501 N N . GLU A 1 190 ? -13.333 -4.249 6.913 1.00 70.12 190 GLU A N 1
ATOM 1502 C CA . GLU A 1 190 ? -14.422 -3.407 6.424 1.00 70.12 190 GLU A CA 1
ATOM 1503 C C . GLU A 1 190 ? -13.822 -2.042 6.083 1.00 70.12 190 GLU A C 1
ATOM 1505 O O . GLU A 1 190 ? -13.468 -1.266 6.974 1.00 70.12 190 GLU A O 1
ATOM 1510 N N . VAL A 1 191 ? -13.610 -1.789 4.788 1.00 63.22 191 VAL A N 1
ATOM 1511 C CA . VAL A 1 191 ? -12.960 -0.566 4.286 1.00 63.22 191 VAL A CA 1
ATOM 1512 C C . VAL A 1 191 ? -13.980 0.407 3.730 1.00 63.22 191 VAL A C 1
ATOM 1514 O O . VAL A 1 191 ? -14.812 -0.014 2.901 1.00 63.22 191 VAL A O 1
#

pLDDT: mean 77.51, std 26.55, range [26.67, 98.56]

Secondary structure (DSSP, 8-state):
-------------------PPPP------------------------SS---HHHHHHHHHHHHHTTTPEEEEE--TT--S-SEEEEETTEEEEEEE--PPPSB--SSTTTTSBPSS-HHHHHHHHHHHHHHHHHHTTTTSTT-EEEEEEES-HHHHHHHHHHHHHHHHTTEEEEEE-TTS-EEPPTT---

Radius of gyration: 22.19 Å; chains: 1; bounding box: 56×43×76 Å

Organism: Thermus filiformis (NCBI:txid276)